Protein AF-A0A9W9HH87-F1 (afdb_monomer)

Mean predicted aligned error: 8.82 Å

Foldseek 3Di:
DDDDPDPPPPPQDPDDPPPVVCPPDPPPAPVVLVLVPLPDPQDPDHDPHDCLVQCLSCLQCLPPVSNVVRDHPDHDFQNQLSNLNSLQVDLVSLVVLVPDPPVVSHQLQSSCLNCLLVLHCVQQALPPDPSNHFLQNPPPGQHDLVSLQVNCVRCLVSLNSSLLSCLVVVVVVSNVVNLDAAEPQSCLSCVVGPDVVSNVSNVVRCVPRNYHYDDPQALNDFDHPVLQDADADLWAALDPVPDRQPDDPRAGAGSSRGGHCRNVVVNSVDDPVVSVVQNVVVGTDRNVVVVVVVVD

Radius of gyration: 22.86 Å; Cα contacts (8 Å, |Δi|>4): 385; chains: 1; bounding box: 63×42×59 Å

Solvent-accessible surface area (backbone atoms only — not comparable to full-atom values): 17447 Å² total; per-residue (Å²): 133,87,83,79,86,64,98,80,74,76,79,88,68,86,70,81,90,72,54,85,84,56,81,84,56,80,77,80,72,58,59,68,64,53,53,53,54,71,80,42,84,74,61,94,74,73,74,100,64,88,54,61,66,58,34,35,48,17,28,41,70,41,33,58,69,57,25,71,71,57,60,60,99,64,80,58,90,48,34,65,26,15,38,42,53,9,21,40,74,28,70,68,38,24,53,54,59,73,69,48,89,66,66,84,78,50,65,54,17,35,38,45,19,34,34,40,30,73,59,48,55,89,82,64,50,80,80,53,54,74,86,41,56,50,44,60,45,40,68,87,45,62,44,55,69,70,45,49,54,52,44,38,74,50,37,60,84,48,42,68,36,46,41,42,43,19,53,77,69,66,38,59,77,61,38,65,73,59,71,72,77,38,29,55,68,51,54,48,53,20,67,73,33,92,56,61,62,58,37,52,56,35,59,69,42,31,89,80,72,40,69,49,78,79,64,89,91,30,57,76,39,56,62,53,80,88,55,65,61,80,65,79,47,50,50,32,62,38,58,72,90,77,60,58,37,62,44,78,91,63,37,53,41,56,40,52,37,37,40,29,59,38,33,59,52,43,54,72,68,51,57,69,74,58,52,50,50,20,38,71,70,62,75,33,38,53,48,60,63,56,57,56,65,70,76,110

pLDDT: mean 83.61, std 18.05, range [28.72, 98.69]

Structure (mmCIF, N/CA/C/O backbone):
data_AF-A0A9W9HH87-F1
#
_entry.id   AF-A0A9W9HH87-F1
#
loop_
_atom_site.group_PDB
_atom_site.id
_atom_site.type_symbol
_atom_site.label_atom_id
_atom_site.label_alt_id
_atom_site.label_comp_id
_atom_site.label_asym_id
_atom_site.label_entity_id
_atom_site.label_seq_id
_atom_site.pdbx_PDB_ins_code
_atom_site.Cartn_x
_atom_site.Cartn_y
_atom_site.Cartn_z
_atom_site.occupancy
_atom_site.B_iso_or_equiv
_atom_site.auth_seq_id
_atom_site.auth_comp_id
_atom_site.auth_asym_id
_atom_site.auth_atom_id
_atom_site.pdbx_PDB_model_num
ATOM 1 N N . MET A 1 1 ? 39.337 -24.206 -26.536 1.00 32.25 1 MET A N 1
ATOM 2 C CA . MET A 1 1 ? 39.241 -24.130 -25.063 1.00 32.25 1 MET A CA 1
ATOM 3 C C . MET A 1 1 ? 38.214 -23.060 -24.746 1.00 32.25 1 MET A C 1
ATOM 5 O O . MET A 1 1 ? 38.405 -21.927 -25.158 1.00 32.25 1 MET A O 1
ATOM 9 N N . LYS A 1 2 ? 37.077 -23.458 -24.166 1.00 31.88 2 LYS A N 1
ATOM 10 C CA . LYS A 1 2 ? 35.990 -22.559 -23.762 1.00 31.88 2 LYS A CA 1
ATOM 11 C C . LYS A 1 2 ? 36.461 -21.755 -22.550 1.00 31.88 2 LYS A C 1
ATOM 13 O O . LYS A 1 2 ? 36.778 -22.372 -21.538 1.00 31.88 2 LYS A O 1
ATOM 18 N N . TYR A 1 3 ? 36.490 -20.430 -22.646 1.00 28.72 3 TYR A N 1
ATOM 19 C CA . TYR A 1 3 ? 36.560 -19.584 -21.459 1.00 28.72 3 TYR A CA 1
ATOM 20 C C . TYR A 1 3 ? 35.131 -19.285 -21.017 1.00 28.72 3 TYR A C 1
ATOM 22 O O . TYR A 1 3 ? 34.376 -18.587 -21.685 1.00 28.72 3 TYR A O 1
ATOM 30 N N . SER A 1 4 ? 34.760 -19.954 -19.931 1.00 28.91 4 SER A N 1
ATOM 31 C CA . SER A 1 4 ? 33.562 -19.724 -19.139 1.00 28.91 4 SER A CA 1
ATOM 32 C C . SER A 1 4 ? 33.787 -18.443 -18.342 1.00 28.91 4 SER A C 1
ATOM 34 O O . SER A 1 4 ? 34.612 -18.458 -17.431 1.00 28.91 4 SER A O 1
ATOM 36 N N . CYS A 1 5 ? 33.093 -17.353 -18.674 1.00 32.03 5 CYS A N 1
ATOM 37 C CA . CYS A 1 5 ? 33.048 -16.193 -17.789 1.00 32.03 5 CYS A CA 1
ATOM 38 C C . CYS A 1 5 ? 32.091 -16.535 -16.644 1.00 32.03 5 CYS A C 1
ATOM 40 O O . CYS A 1 5 ? 30.911 -16.803 -16.863 1.00 32.03 5 CYS A O 1
ATOM 42 N N . CYS A 1 6 ? 32.642 -16.683 -15.444 1.00 30.36 6 CYS A N 1
ATOM 43 C CA . CYS A 1 6 ? 31.905 -17.036 -14.244 1.00 30.36 6 CYS A CA 1
ATOM 44 C C . CYS A 1 6 ? 31.535 -15.741 -13.515 1.00 30.36 6 CYS A C 1
ATOM 46 O O . CYS A 1 6 ? 32.396 -14.901 -13.274 1.00 30.36 6 CYS A O 1
ATOM 48 N N . ILE A 1 7 ? 30.267 -15.639 -13.124 1.00 43.41 7 ILE A N 1
ATOM 49 C CA . ILE A 1 7 ? 29.540 -14.511 -12.504 1.00 43.41 7 ILE A CA 1
ATOM 50 C C . ILE A 1 7 ? 30.086 -14.081 -11.117 1.00 43.41 7 ILE A C 1
ATOM 52 O O . ILE A 1 7 ? 29.377 -13.495 -10.302 1.00 43.41 7 ILE A O 1
ATOM 56 N N . THR A 1 8 ? 31.332 -14.419 -10.794 1.00 37.88 8 THR A N 1
ATOM 57 C CA . THR A 1 8 ? 31.950 -14.218 -9.477 1.00 37.88 8 THR A CA 1
ATOM 58 C C . THR A 1 8 ? 33.156 -13.280 -9.481 1.00 37.88 8 THR A C 1
ATOM 60 O O . THR A 1 8 ? 33.651 -12.975 -8.398 1.00 37.88 8 THR A O 1
ATOM 63 N N . GLU A 1 9 ? 33.632 -12.807 -10.638 1.00 42.03 9 GLU A N 1
ATOM 64 C CA . GLU A 1 9 ? 34.835 -11.953 -10.706 1.00 42.03 9 GLU A CA 1
ATOM 65 C C . GLU A 1 9 ? 34.540 -10.453 -10.898 1.00 42.03 9 GLU A C 1
ATOM 67 O O . GLU A 1 9 ? 35.369 -9.606 -10.565 1.00 42.03 9 GLU A O 1
ATOM 72 N N . ASP A 1 10 ? 33.315 -10.096 -11.278 1.00 42.84 10 ASP A N 1
ATOM 73 C CA . ASP A 1 10 ? 32.916 -8.708 -11.500 1.00 42.84 10 ASP A CA 1
ATOM 74 C C . ASP A 1 10 ? 32.404 -8.129 -10.175 1.00 42.84 10 ASP A C 1
ATOM 76 O O . ASP A 1 10 ? 31.204 -8.078 -9.894 1.00 42.84 10 ASP A O 1
ATOM 80 N N . ARG A 1 11 ? 33.328 -7.747 -9.289 1.00 39.19 11 ARG A N 1
ATOM 81 C CA . ARG A 1 11 ? 33.058 -7.150 -7.967 1.00 39.19 11 ARG A CA 1
ATOM 82 C C . ARG A 1 11 ? 32.335 -5.792 -8.035 1.00 39.19 11 ARG A C 1
ATOM 84 O O . ARG A 1 11 ? 32.868 -4.798 -7.555 1.00 39.19 11 ARG A O 1
ATOM 91 N N . ARG A 1 12 ? 31.104 -5.734 -8.558 1.00 42.81 12 ARG A N 1
ATOM 92 C CA . ARG A 1 12 ? 30.205 -4.559 -8.507 1.00 42.81 12 ARG A CA 1
ATOM 93 C C . ARG A 1 12 ? 30.877 -3.229 -8.885 1.00 42.81 12 ARG A C 1
ATOM 95 O O . ARG A 1 12 ? 30.549 -2.190 -8.320 1.00 42.81 12 ARG A O 1
ATOM 102 N N . LEU A 1 13 ? 31.813 -3.261 -9.822 1.00 42.22 13 LEU A N 1
ATOM 103 C CA . LEU A 1 13 ? 32.497 -2.085 -10.332 1.00 42.22 13 LEU A CA 1
ATOM 104 C C . LEU A 1 13 ? 32.592 -2.255 -11.841 1.00 42.22 13 LEU A C 1
ATOM 106 O O . LEU A 1 13 ? 33.539 -2.846 -12.343 1.00 42.22 13 LEU A O 1
ATOM 110 N N . ASN A 1 14 ? 31.589 -1.744 -12.547 1.00 38.03 14 ASN A N 1
ATOM 111 C CA . ASN A 1 14 ? 31.911 -0.988 -13.741 1.00 38.03 14 ASN A CA 1
ATOM 112 C C . ASN A 1 14 ? 31.597 0.469 -13.403 1.00 38.03 14 ASN A C 1
ATOM 114 O O . ASN A 1 14 ? 30.437 0.850 -13.289 1.00 38.03 14 ASN A O 1
ATOM 118 N N . GLU A 1 15 ? 32.679 1.122 -12.995 1.00 39.19 15 GLU A N 1
ATOM 119 C CA . GLU A 1 15 ? 33.036 2.533 -13.087 1.00 39.19 15 GLU A CA 1
ATOM 120 C C . GLU A 1 15 ? 31.946 3.604 -12.943 1.00 39.19 15 GLU A C 1
ATOM 122 O O . GLU A 1 15 ? 30.905 3.626 -13.584 1.00 39.19 15 GLU A O 1
ATOM 127 N N . TYR A 1 16 ? 32.265 4.550 -12.066 1.00 38.12 16 TYR A N 1
ATOM 128 C CA . TYR A 1 16 ? 31.624 5.840 -11.919 1.00 38.12 16 TYR A CA 1
ATOM 129 C C . TYR A 1 16 ? 31.466 6.548 -13.275 1.00 38.12 16 TYR A C 1
ATOM 131 O O . TYR A 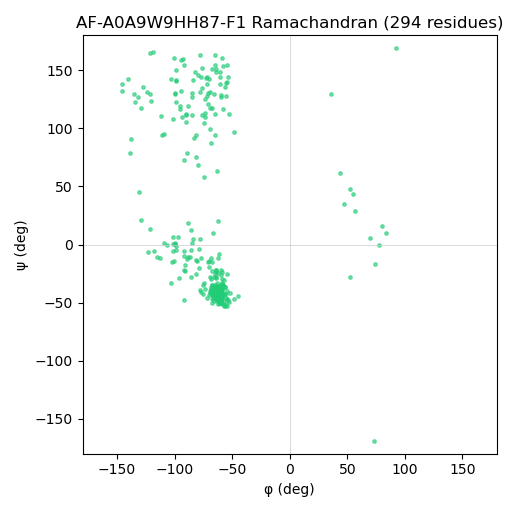1 16 ? 32.349 7.302 -13.678 1.00 38.12 16 TYR A O 1
ATOM 139 N N . ASP A 1 17 ? 30.298 6.440 -13.905 1.00 39.62 17 ASP A N 1
ATOM 140 C CA . ASP A 1 17 ? 29.829 7.442 -14.871 1.00 39.62 17 ASP A CA 1
ATOM 141 C C . ASP A 1 17 ? 29.361 8.699 -14.121 1.00 39.62 17 ASP A C 1
ATOM 143 O O . ASP A 1 17 ? 28.218 9.139 -14.166 1.00 39.62 17 ASP A O 1
ATOM 147 N N . THR A 1 18 ? 30.274 9.274 -13.345 1.00 41.12 18 THR A N 1
ATOM 148 C CA . THR A 1 18 ? 30.159 10.634 -12.815 1.00 41.12 18 THR A CA 1
ATOM 149 C C . THR A 1 18 ? 31.468 11.369 -13.088 1.00 41.12 18 THR A C 1
ATOM 151 O O . THR A 1 18 ? 32.027 12.028 -12.216 1.00 41.12 18 THR A O 1
ATOM 154 N N . HIS A 1 19 ? 31.994 11.246 -14.314 1.00 32.75 19 HIS A N 1
ATOM 155 C CA . HIS A 1 19 ? 32.939 12.244 -14.808 1.00 32.75 19 HIS A CA 1
ATOM 156 C C . HIS A 1 19 ? 32.129 13.514 -15.129 1.00 32.75 19 HIS A C 1
ATOM 158 O O . HIS A 1 19 ? 31.174 13.431 -15.905 1.00 32.75 19 HIS A O 1
ATOM 164 N N . PRO A 1 20 ? 32.477 14.686 -14.571 1.00 39.56 20 PRO A N 1
ATOM 165 C CA . PRO A 1 20 ? 31.751 15.936 -14.820 1.00 39.56 20 PRO A CA 1
ATOM 166 C C . PRO A 1 20 ? 31.777 16.387 -16.293 1.00 39.56 20 PRO A C 1
ATOM 168 O O . PRO A 1 20 ? 30.980 17.235 -16.676 1.00 39.56 20 PRO A O 1
ATOM 171 N N . ASP A 1 21 ? 32.622 15.775 -17.126 1.00 35.69 21 ASP A N 1
ATOM 172 C CA . ASP A 1 21 ? 32.711 16.046 -18.567 1.00 35.69 21 ASP A CA 1
ATOM 173 C C . ASP A 1 21 ? 31.708 15.235 -19.423 1.00 35.69 21 ASP A C 1
ATOM 175 O O . ASP A 1 21 ? 31.615 15.470 -20.624 1.00 35.69 21 ASP A O 1
ATOM 179 N N . TYR A 1 22 ? 30.932 14.308 -18.836 1.00 40.03 22 TYR A N 1
ATOM 180 C CA . TYR A 1 22 ? 29.871 13.549 -19.536 1.00 40.03 22 TYR A CA 1
ATOM 181 C C . TYR A 1 22 ? 28.460 14.131 -19.355 1.00 40.03 22 TYR A C 1
ATOM 183 O O . TYR A 1 22 ? 27.483 13.537 -19.807 1.00 40.03 22 TYR A O 1
ATOM 191 N N . LEU A 1 23 ? 28.329 15.302 -18.724 1.00 38.66 23 LEU A N 1
ATOM 192 C CA . LEU A 1 23 ? 27.036 15.972 -18.530 1.00 38.66 23 LEU A CA 1
ATOM 193 C C . LEU A 1 23 ? 26.423 16.542 -19.828 1.00 38.66 23 LEU A C 1
ATOM 195 O O . LEU A 1 23 ? 25.235 16.848 -19.831 1.00 38.66 23 LEU A O 1
ATOM 199 N N . ASP A 1 24 ? 27.192 16.644 -20.920 1.00 36.03 24 ASP A N 1
ATOM 200 C CA . ASP A 1 24 ? 26.766 17.306 -22.169 1.00 36.03 24 ASP A CA 1
ATOM 201 C C . ASP A 1 24 ? 26.517 16.357 -23.358 1.00 36.03 24 ASP A C 1
ATOM 203 O O . ASP A 1 24 ? 26.132 16.798 -24.443 1.00 36.03 24 ASP A O 1
ATOM 207 N N . THR A 1 25 ? 26.672 15.044 -23.180 1.00 32.47 25 THR A N 1
ATOM 208 C CA . THR A 1 25 ? 26.241 14.048 -24.174 1.00 32.47 25 THR A CA 1
ATOM 209 C C . THR A 1 25 ? 25.071 13.257 -23.605 1.00 32.47 25 THR A C 1
ATOM 211 O O . THR A 1 25 ? 25.290 12.471 -22.683 1.00 32.47 25 THR A O 1
ATOM 214 N N . PRO A 1 26 ? 23.838 13.411 -24.129 1.00 34.81 26 PRO A N 1
ATOM 215 C CA . PRO A 1 26 ? 22.754 12.515 -23.763 1.00 34.81 26 PRO A CA 1
ATOM 216 C C . PRO A 1 26 ? 23.208 11.104 -24.127 1.00 34.81 26 PRO A C 1
ATOM 218 O O . PRO A 1 26 ? 23.452 10.829 -25.304 1.00 34.81 26 PRO A O 1
ATOM 221 N N . PHE A 1 27 ? 23.352 10.213 -23.143 1.00 37.94 27 PHE A N 1
ATOM 222 C CA . PHE A 1 27 ? 23.365 8.788 -23.442 1.00 37.94 27 PHE A CA 1
ATOM 223 C C . PHE A 1 27 ? 22.097 8.530 -24.256 1.00 37.94 27 PHE A C 1
ATOM 225 O O . PHE A 1 27 ? 20.989 8.716 -23.751 1.00 37.94 27 PHE A O 1
ATOM 232 N N . GLN A 1 28 ? 22.248 8.198 -25.539 1.00 41.72 28 GLN A N 1
ATOM 233 C CA . GLN A 1 28 ? 21.132 7.727 -26.346 1.00 41.72 28 GLN A CA 1
ATOM 234 C C . GLN A 1 28 ? 20.708 6.400 -25.729 1.00 41.72 28 GLN A C 1
ATOM 236 O O . GLN A 1 28 ? 21.315 5.362 -25.975 1.00 41.72 28 GLN A O 1
ATOM 241 N N . ILE A 1 29 ? 19.717 6.460 -24.845 1.00 52.72 29 ILE A N 1
ATOM 242 C CA . ILE A 1 29 ? 19.041 5.276 -24.347 1.00 52.72 29 ILE A CA 1
ATOM 243 C C . ILE A 1 29 ? 18.338 4.694 -25.566 1.00 52.72 29 ILE A C 1
ATOM 245 O O . ILE A 1 29 ? 17.434 5.320 -26.119 1.00 52.72 29 ILE A O 1
ATOM 249 N N . ASP A 1 30 ? 18.790 3.524 -26.012 1.00 63.78 30 ASP A N 1
ATOM 250 C CA . ASP A 1 30 ? 18.003 2.711 -26.926 1.00 63.78 30 ASP A CA 1
ATOM 251 C C . ASP A 1 30 ? 16.792 2.206 -26.133 1.00 63.78 30 ASP A C 1
ATOM 253 O O . ASP A 1 30 ? 16.833 1.180 -25.446 1.00 63.78 30 ASP A O 1
ATOM 257 N N . GLU A 1 31 ? 15.732 3.020 -26.125 1.00 67.00 31 GLU A N 1
ATOM 258 C CA . GLU A 1 31 ? 14.499 2.701 -25.416 1.00 67.00 31 GLU A CA 1
ATOM 259 C C . GLU A 1 31 ? 13.929 1.368 -25.902 1.00 67.00 31 GLU A C 1
ATOM 261 O O . GLU A 1 31 ? 13.345 0.647 -25.103 1.00 67.00 31 GLU A O 1
ATOM 266 N N . GLU A 1 32 ? 14.144 0.989 -27.164 1.00 73.31 32 GLU A N 1
ATOM 267 C CA . GLU A 1 32 ? 13.658 -0.275 -27.714 1.00 73.31 32 GLU A CA 1
ATOM 268 C C . GLU A 1 32 ? 14.376 -1.474 -27.070 1.00 73.31 32 GLU A C 1
ATOM 270 O O . GLU A 1 32 ? 13.724 -2.437 -26.646 1.00 73.31 32 GLU A O 1
ATOM 275 N N . GLU A 1 33 ? 15.698 -1.382 -26.883 1.00 78.12 33 GLU A N 1
ATOM 276 C CA . GLU A 1 33 ? 16.474 -2.402 -26.170 1.00 78.12 33 GLU A CA 1
ATOM 277 C C . GLU A 1 33 ? 16.036 -2.516 -24.700 1.00 78.12 33 GLU A C 1
ATOM 279 O O . GLU A 1 33 ? 15.741 -3.620 -24.227 1.00 78.12 33 GLU A O 1
ATOM 284 N N . VAL A 1 34 ? 15.913 -1.393 -23.980 1.00 79.38 34 VAL A N 1
ATOM 285 C CA . VAL A 1 34 ? 15.474 -1.384 -22.570 1.00 79.38 34 VAL A CA 1
ATOM 286 C C . VAL A 1 34 ? 14.049 -1.916 -22.424 1.00 79.38 34 VAL A C 1
ATOM 288 O O . VAL A 1 34 ? 13.806 -2.747 -21.546 1.00 79.38 34 VAL A O 1
ATOM 291 N N . LEU A 1 35 ? 13.122 -1.488 -23.287 1.00 81.25 35 LEU A N 1
ATOM 292 C CA . LEU A 1 35 ? 11.725 -1.926 -23.281 1.00 81.25 35 LEU A CA 1
ATOM 293 C C . LEU A 1 35 ? 11.625 -3.440 -23.454 1.00 81.25 35 LEU A C 1
ATOM 295 O O . LEU A 1 35 ? 10.902 -4.092 -22.701 1.00 81.25 35 LEU A O 1
ATOM 299 N N . SER A 1 36 ? 12.394 -4.016 -24.384 1.00 85.50 36 SER A N 1
ATOM 300 C CA . SER A 1 36 ? 12.410 -5.465 -24.602 1.00 85.50 36 SER A CA 1
ATOM 301 C C . SER A 1 36 ? 12.802 -6.245 -23.338 1.00 85.50 36 SER A C 1
ATOM 303 O O . SER A 1 36 ? 12.250 -7.315 -23.064 1.00 85.50 36 SER A O 1
ATOM 305 N N . LEU A 1 37 ? 13.699 -5.693 -22.516 1.00 89.56 37 LEU A N 1
ATOM 306 C CA . LEU A 1 37 ? 14.152 -6.295 -21.262 1.00 89.56 37 LEU A CA 1
ATOM 307 C C . LEU A 1 37 ? 13.139 -6.156 -20.121 1.00 89.56 37 LEU A C 1
ATOM 309 O O . LEU A 1 37 ? 13.316 -6.812 -19.093 1.00 89.56 37 LEU A O 1
ATOM 313 N N . LEU A 1 38 ? 12.094 -5.336 -20.261 1.00 87.00 38 LEU A N 1
ATOM 314 C CA . LEU A 1 38 ? 11.064 -5.196 -19.228 1.00 87.00 38 LEU A CA 1
ATOM 315 C C . LEU A 1 38 ? 10.149 -6.423 -19.172 1.00 87.00 38 LEU A C 1
ATOM 317 O O . LEU A 1 38 ? 9.775 -6.852 -18.083 1.00 87.00 38 LEU A O 1
ATOM 321 N N . TYR A 1 39 ? 9.820 -7.004 -20.329 1.00 86.81 39 TYR A N 1
ATOM 322 C CA . TYR A 1 39 ? 8.836 -8.089 -20.444 1.00 86.81 39 TYR A CA 1
ATOM 323 C C . TYR A 1 39 ? 9.410 -9.437 -20.910 1.00 86.81 39 TYR A C 1
ATOM 325 O O . TYR A 1 39 ? 8.728 -10.454 -20.802 1.00 86.81 39 TYR A O 1
ATOM 333 N N . ASN A 1 40 ? 10.664 -9.499 -21.371 1.00 90.44 40 ASN A N 1
ATOM 334 C CA . ASN A 1 40 ? 11.351 -10.768 -21.654 1.00 90.44 40 ASN A CA 1
ATOM 335 C C . ASN A 1 40 ? 12.198 -11.238 -20.462 1.00 90.44 40 ASN A C 1
ATOM 337 O O . ASN A 1 40 ? 12.567 -10.419 -19.628 1.00 90.44 40 ASN A O 1
ATOM 341 N N . PRO A 1 41 ? 12.563 -12.527 -20.332 1.00 92.25 41 PRO A N 1
ATOM 342 C CA . PRO A 1 41 ? 13.579 -12.954 -19.368 1.00 92.25 41 PRO A CA 1
ATOM 343 C C . PRO A 1 41 ? 14.891 -12.183 -19.557 1.00 92.25 41 PRO A C 1
ATOM 345 O O . PRO A 1 41 ? 15.320 -11.955 -20.687 1.00 92.25 41 PRO A O 1
ATOM 348 N N . LEU A 1 42 ? 15.551 -11.801 -18.459 1.00 91.81 42 LEU A N 1
ATOM 349 C CA . LEU A 1 42 ? 16.847 -11.129 -18.563 1.00 91.81 42 LEU A CA 1
ATOM 350 C C . LEU A 1 42 ? 17.888 -12.095 -19.162 1.00 91.81 42 LEU A C 1
ATOM 352 O O . LEU A 1 42 ? 18.052 -13.194 -18.616 1.00 91.81 42 LEU A O 1
ATOM 356 N N . PRO A 1 43 ? 18.647 -11.695 -20.203 1.00 91.12 43 PRO A N 1
ATOM 357 C CA . PRO A 1 43 ? 19.745 -12.502 -20.743 1.00 91.12 43 PRO A CA 1
ATOM 358 C C . PRO A 1 43 ? 20.785 -12.781 -19.656 1.00 91.12 43 PRO A C 1
ATOM 360 O O . PRO A 1 43 ? 20.807 -12.074 -18.654 1.00 91.12 43 PRO A O 1
ATOM 363 N N . HIS A 1 44 ? 21.639 -13.798 -19.811 1.00 88.31 44 HIS A N 1
ATOM 364 C CA . HIS A 1 44 ? 22.674 -14.114 -18.812 1.00 88.31 44 HIS A CA 1
ATOM 365 C C . HIS A 1 44 ? 23.667 -12.960 -18.624 1.00 88.31 44 HIS A C 1
ATOM 367 O O . HIS A 1 44 ? 23.910 -12.522 -17.499 1.00 88.31 44 HIS A O 1
ATOM 373 N N . ASP A 1 45 ? 24.141 -12.417 -19.739 1.00 87.12 45 ASP A N 1
ATOM 374 C CA . ASP A 1 45 ? 24.968 -11.221 -19.785 1.00 87.12 45 ASP A CA 1
ATOM 375 C C . ASP A 1 45 ? 24.050 -10.027 -20.039 1.00 87.12 45 ASP A C 1
ATOM 377 O O . ASP A 1 45 ? 23.317 -9.997 -21.029 1.00 87.12 45 ASP A O 1
ATOM 381 N N . LEU A 1 46 ? 24.016 -9.077 -19.101 1.00 83.19 46 LEU A N 1
ATOM 382 C CA . LEU A 1 46 ? 23.186 -7.884 -19.262 1.00 83.19 46 LEU A CA 1
ATOM 383 C C . LEU A 1 46 ? 23.854 -6.927 -20.248 1.00 83.19 46 LEU A C 1
ATOM 385 O O . LEU A 1 46 ? 25.042 -6.647 -20.070 1.00 83.19 46 LEU A O 1
ATOM 389 N N . PRO A 1 47 ? 23.102 -6.355 -21.199 1.00 81.44 47 PRO A N 1
ATOM 390 C CA . PRO A 1 47 ? 23.651 -5.335 -22.075 1.00 81.44 47 PRO A CA 1
ATOM 391 C C . PRO A 1 47 ? 24.030 -4.071 -21.291 1.00 81.44 47 PRO A C 1
ATOM 393 O O . PRO A 1 47 ? 23.613 -3.851 -20.139 1.00 81.44 47 PRO A O 1
ATOM 396 N N . THR A 1 48 ? 24.846 -3.235 -21.927 1.00 78.81 48 THR A N 1
ATOM 397 C CA . THR A 1 48 ? 25.282 -1.937 -21.401 1.00 78.81 48 THR A CA 1
ATOM 398 C C . THR A 1 48 ? 24.183 -0.898 -21.623 1.00 78.81 48 THR A C 1
ATOM 400 O O . THR A 1 48 ? 24.318 0.009 -22.432 1.00 78.81 48 THR A O 1
ATOM 403 N N . VAL A 1 49 ? 23.071 -1.064 -20.907 1.00 77.06 49 VAL A N 1
ATOM 404 C CA . VAL A 1 49 ? 21.920 -0.148 -20.916 1.00 77.06 49 VAL A CA 1
ATOM 405 C C . VAL A 1 49 ? 21.677 0.443 -19.530 1.00 77.06 49 VAL A C 1
ATOM 407 O O . VAL A 1 49 ? 22.183 -0.073 -18.527 1.00 77.06 49 VAL A O 1
ATOM 410 N N . HIS A 1 50 ? 20.867 1.499 -19.451 1.00 78.06 50 HIS A N 1
ATOM 411 C CA . HIS A 1 50 ? 20.416 2.065 -18.181 1.00 78.06 50 HIS A CA 1
ATOM 412 C C . HIS A 1 50 ? 19.451 1.098 -17.471 1.00 78.06 50 HIS A C 1
ATOM 414 O O . HIS A 1 50 ? 18.385 0.767 -17.986 1.00 78.06 50 HIS A O 1
ATOM 420 N N . LYS A 1 51 ? 19.833 0.607 -16.283 1.00 84.88 51 LYS A N 1
ATOM 421 C CA . LYS A 1 51 ? 19.130 -0.501 -15.591 1.00 84.88 51 LYS A CA 1
ATOM 422 C C . LYS A 1 51 ? 18.162 -0.041 -14.506 1.00 84.88 51 LYS A C 1
ATOM 424 O O . LYS A 1 51 ? 17.533 -0.892 -13.885 1.00 84.88 51 LYS A O 1
ATOM 429 N N . ASP A 1 52 ? 18.045 1.258 -14.249 1.00 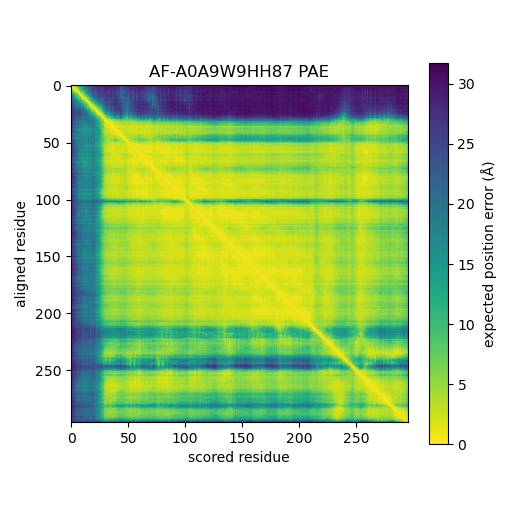87.62 52 ASP A N 1
ATOM 430 C CA . ASP A 1 52 ? 17.255 1.760 -13.118 1.00 87.62 52 ASP A CA 1
ATOM 431 C C . ASP A 1 52 ? 15.788 1.373 -13.281 1.00 87.62 52 ASP A C 1
ATOM 433 O O . ASP A 1 52 ? 15.203 0.820 -12.356 1.00 87.62 52 ASP A O 1
ATOM 437 N N . LEU A 1 53 ? 15.239 1.508 -14.491 1.00 86.19 53 LEU A N 1
ATOM 438 C CA . LEU A 1 53 ? 13.873 1.083 -14.796 1.00 86.19 53 LEU A CA 1
ATOM 439 C C . LEU A 1 53 ? 13.657 -0.421 -14.556 1.00 86.19 53 LEU A C 1
ATOM 441 O O . LEU A 1 53 ? 12.628 -0.823 -14.019 1.00 86.19 53 LEU A O 1
ATOM 445 N N . LEU A 1 54 ? 14.653 -1.256 -14.879 1.00 90.06 54 LEU A N 1
ATOM 446 C CA . LEU A 1 54 ? 14.609 -2.696 -14.604 1.00 90.06 54 LEU A CA 1
ATOM 447 C C . LEU A 1 54 ? 14.630 -2.988 -13.094 1.00 90.06 54 LEU A C 1
ATOM 449 O O . LEU A 1 54 ? 13.948 -3.907 -12.645 1.00 90.06 54 LEU A O 1
ATOM 453 N N . ILE A 1 55 ? 15.396 -2.219 -12.310 1.00 92.19 55 ILE A N 1
ATOM 454 C CA . ILE A 1 55 ? 15.437 -2.325 -10.841 1.00 92.19 55 ILE A CA 1
ATOM 455 C C . ILE A 1 55 ? 14.081 -1.926 -10.249 1.00 92.19 55 ILE A C 1
ATOM 457 O O . ILE A 1 55 ? 13.537 -2.667 -9.428 1.00 92.19 55 ILE A O 1
ATOM 461 N N . LEU A 1 56 ? 13.530 -0.789 -10.686 1.00 91.75 56 LEU A N 1
ATOM 462 C CA . LEU A 1 56 ? 12.239 -0.275 -10.231 1.00 91.75 56 LEU A CA 1
ATOM 463 C C . LEU A 1 56 ? 11.111 -1.255 -10.542 1.00 91.75 56 LEU A C 1
ATOM 465 O O . LEU A 1 56 ? 10.358 -1.607 -9.640 1.00 91.75 56 LEU A O 1
ATOM 469 N N . LEU A 1 57 ? 11.038 -1.769 -11.773 1.00 92.19 57 LEU A N 1
ATOM 470 C CA . LEU A 1 57 ? 10.022 -2.747 -12.158 1.00 92.19 57 LEU A CA 1
ATOM 471 C C . LEU A 1 57 ? 10.155 -4.066 -11.409 1.00 92.19 57 LEU A C 1
ATOM 473 O O . LEU A 1 57 ? 9.143 -4.625 -10.994 1.00 92.19 57 LEU A O 1
ATOM 477 N N . ALA A 1 58 ? 11.379 -4.557 -11.204 1.00 95.38 58 ALA A N 1
ATOM 478 C CA . ALA A 1 58 ? 11.590 -5.778 -10.438 1.00 95.38 58 ALA A CA 1
ATOM 479 C C . ALA A 1 58 ? 11.145 -5.617 -8.974 1.00 95.38 58 ALA A C 1
ATOM 481 O O . ALA A 1 58 ? 10.560 -6.536 -8.411 1.00 95.38 58 ALA A O 1
ATOM 482 N N . ALA A 1 59 ? 11.370 -4.447 -8.366 1.00 95.56 59 ALA A N 1
ATOM 483 C CA . ALA A 1 59 ? 10.852 -4.141 -7.034 1.00 95.56 59 ALA A CA 1
ATOM 484 C C . ALA A 1 59 ? 9.324 -3.962 -7.032 1.00 95.56 59 ALA A C 1
ATOM 486 O O . ALA A 1 59 ? 8.652 -4.491 -6.148 1.00 95.56 59 ALA A O 1
ATOM 487 N N . PHE A 1 60 ? 8.779 -3.241 -8.019 1.00 94.19 60 PHE A N 1
ATOM 488 C CA . PHE A 1 60 ? 7.353 -2.944 -8.140 1.00 94.19 60 PHE A CA 1
ATOM 489 C C . PHE A 1 60 ? 6.535 -4.224 -8.307 1.00 94.19 60 PHE A C 1
ATOM 491 O O . PHE A 1 60 ? 5.598 -4.438 -7.543 1.00 94.19 60 PHE A O 1
ATOM 498 N N . TYR A 1 61 ? 6.912 -5.079 -9.261 1.00 94.12 61 TYR A N 1
ATOM 499 C CA . TYR A 1 61 ? 6.279 -6.370 -9.550 1.00 94.12 61 TYR A CA 1
ATOM 500 C C . TYR A 1 61 ? 6.848 -7.529 -8.737 1.00 94.12 61 TYR A C 1
ATOM 502 O O . TYR A 1 61 ? 6.651 -8.684 -9.110 1.00 94.12 61 TYR A O 1
ATOM 510 N N . ASP A 1 62 ? 7.540 -7.244 -7.629 1.00 94.88 62 ASP A N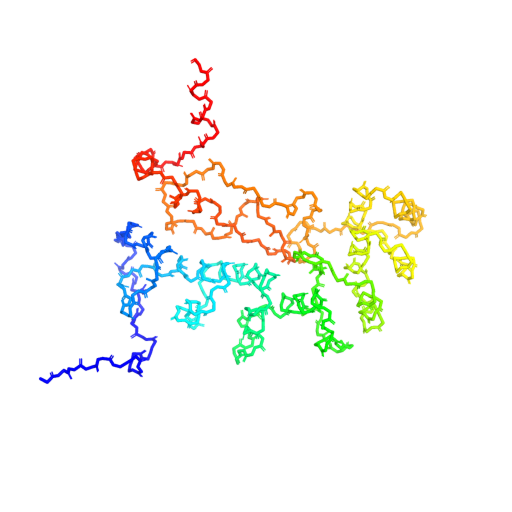 1
ATOM 511 C CA . ASP A 1 62 ? 7.887 -8.267 -6.644 1.00 94.88 62 ASP A CA 1
ATOM 512 C C . ASP A 1 62 ? 8.691 -9.463 -7.215 1.00 94.88 62 ASP A C 1
ATOM 514 O O . ASP A 1 62 ? 8.670 -10.575 -6.676 1.00 94.88 62 ASP A O 1
ATOM 518 N N . ASP A 1 63 ? 9.466 -9.220 -8.280 1.00 96.31 63 ASP A N 1
ATOM 519 C CA . ASP A 1 63 ? 10.318 -10.209 -8.938 1.00 96.31 63 ASP A CA 1
ATOM 520 C C . ASP A 1 63 ? 11.639 -10.352 -8.173 1.00 96.31 63 ASP A C 1
ATOM 522 O O . ASP A 1 63 ? 12.606 -9.606 -8.372 1.00 96.31 63 ASP A O 1
ATOM 526 N N . ILE A 1 64 ? 11.659 -11.334 -7.267 1.00 96.69 64 ILE A N 1
ATOM 527 C CA . ILE A 1 64 ? 12.801 -11.636 -6.397 1.00 96.69 64 ILE A CA 1
ATOM 5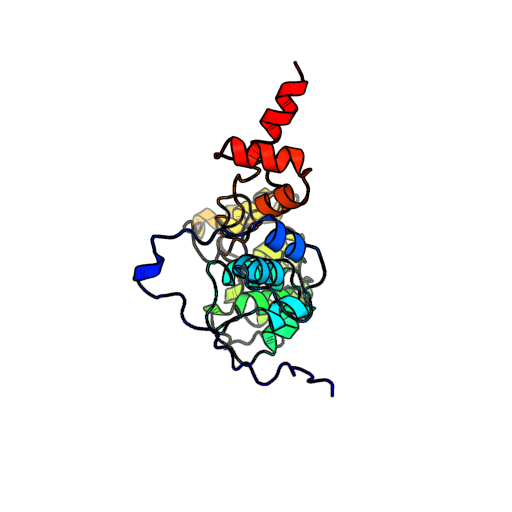28 C C . ILE A 1 64 ? 14.081 -11.850 -7.212 1.00 96.69 64 ILE A C 1
ATOM 530 O O . ILE A 1 64 ? 15.121 -11.298 -6.850 1.00 96.69 64 ILE A O 1
ATOM 534 N N . ASP A 1 65 ? 14.025 -12.633 -8.289 1.00 95.50 65 ASP A N 1
ATOM 535 C CA . ASP A 1 65 ? 15.217 -13.042 -9.034 1.00 95.50 65 ASP A CA 1
ATOM 536 C C . ASP A 1 65 ? 15.805 -11.865 -9.815 1.00 95.50 65 ASP A C 1
ATOM 538 O O . ASP A 1 65 ? 17.013 -11.608 -9.744 1.00 95.50 65 ASP A O 1
ATOM 542 N N . ARG A 1 66 ? 14.959 -11.093 -10.510 1.00 95.44 66 ARG A N 1
ATOM 543 C CA . ARG A 1 66 ? 15.395 -9.879 -11.214 1.00 95.44 66 ARG A CA 1
ATOM 544 C C . ARG A 1 66 ? 15.920 -8.845 -10.233 1.00 95.44 66 ARG A C 1
ATOM 546 O O . ARG A 1 66 ? 17.006 -8.308 -10.448 1.00 95.44 66 ARG A O 1
ATOM 553 N N . TYR A 1 67 ? 15.202 -8.590 -9.141 1.00 95.81 67 TYR A N 1
ATOM 554 C CA . TYR A 1 67 ? 15.594 -7.566 -8.180 1.00 95.81 67 TYR A CA 1
ATOM 555 C C . TYR A 1 67 ? 16.899 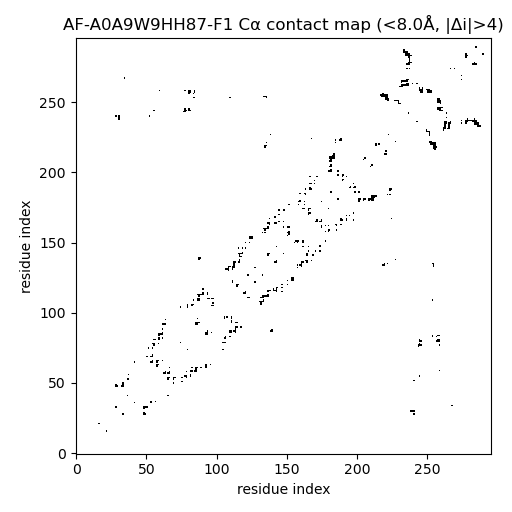-7.939 -7.470 1.00 95.81 67 TYR A C 1
ATOM 557 O O . TYR A 1 67 ? 17.814 -7.121 -7.378 1.00 95.81 67 TYR A O 1
ATOM 565 N N . ALA A 1 68 ? 17.045 -9.193 -7.031 1.00 94.25 68 ALA A N 1
ATOM 566 C CA . ALA A 1 68 ? 18.272 -9.679 -6.407 1.00 94.25 68 ALA A CA 1
ATOM 567 C C . ALA A 1 68 ? 19.486 -9.567 -7.339 1.00 94.25 68 ALA A C 1
ATOM 569 O O . ALA A 1 68 ? 20.580 -9.237 -6.872 1.00 94.25 68 ALA A O 1
ATOM 570 N N . ARG A 1 69 ? 19.282 -9.822 -8.638 1.00 93.44 69 ARG A N 1
ATOM 571 C CA . ARG A 1 69 ? 20.316 -9.758 -9.672 1.00 93.44 69 ARG A CA 1
ATOM 572 C C . ARG A 1 69 ? 20.688 -8.327 -10.073 1.00 93.44 69 ARG A C 1
ATOM 574 O O . ARG A 1 69 ? 21.850 -8.081 -10.383 1.00 93.44 69 ARG A O 1
ATOM 581 N N . LEU A 1 70 ? 19.726 -7.404 -10.087 1.00 93.62 70 LEU A N 1
ATOM 582 C CA . LEU A 1 70 ? 19.909 -6.039 -10.595 1.00 93.62 70 LEU A CA 1
ATOM 583 C C . LEU A 1 70 ? 20.232 -4.999 -9.514 1.00 93.62 70 LEU A C 1
ATOM 585 O O . LEU A 1 70 ? 20.885 -4.001 -9.828 1.00 93.62 70 LEU A O 1
ATOM 589 N N . ARG A 1 71 ? 19.777 -5.192 -8.265 1.00 91.94 71 ARG A N 1
ATOM 590 C CA . ARG A 1 71 ? 19.923 -4.189 -7.195 1.00 91.94 71 ARG A CA 1
ATOM 591 C C . ARG A 1 71 ? 21.384 -3.774 -6.990 1.00 91.94 71 ARG A C 1
ATOM 593 O O . ARG A 1 71 ? 22.296 -4.605 -6.953 1.00 91.94 71 ARG A O 1
ATOM 600 N N . ARG A 1 72 ? 21.602 -2.476 -6.784 1.00 90.00 72 ARG A N 1
ATOM 601 C CA . ARG A 1 72 ? 22.925 -1.872 -6.559 1.00 90.00 72 ARG A CA 1
ATOM 602 C C . ARG A 1 72 ? 23.164 -1.596 -5.073 1.00 90.00 72 ARG A C 1
ATOM 604 O O . ARG A 1 72 ? 22.192 -1.503 -4.330 1.00 90.00 72 ARG A O 1
ATOM 611 N N . PRO A 1 73 ? 24.421 -1.429 -4.610 1.00 89.06 73 PRO A N 1
ATOM 612 C CA . PRO A 1 73 ? 24.713 -1.054 -3.221 1.00 89.06 73 PRO A CA 1
ATOM 613 C C . PRO A 1 73 ? 24.028 0.239 -2.763 1.00 89.06 73 PRO A C 1
ATOM 615 O O . PRO A 1 73 ? 23.558 0.296 -1.634 1.00 89.06 73 PRO A O 1
ATOM 618 N N . CYS A 1 74 ? 23.912 1.229 -3.647 1.00 87.44 74 CYS A N 1
ATOM 619 C CA . CYS A 1 74 ? 23.117 2.434 -3.419 1.00 87.44 74 CYS A CA 1
ATOM 620 C C . CYS A 1 74 ? 21.762 2.285 -4.111 1.00 87.44 74 CYS A C 1
ATOM 622 O O . CYS A 1 74 ? 21.701 1.739 -5.214 1.00 87.44 74 CYS A O 1
ATOM 624 N N . GLN A 1 75 ? 20.696 2.749 -3.462 1.00 87.94 75 GLN A N 1
ATOM 625 C CA . GLN A 1 75 ? 19.360 2.719 -4.052 1.00 87.94 75 GLN A CA 1
ATOM 626 C C . GLN A 1 75 ? 19.253 3.722 -5.200 1.00 87.94 75 GLN A C 1
ATOM 628 O O . GLN A 1 75 ? 19.816 4.817 -5.121 1.00 87.94 75 GLN A O 1
ATOM 633 N N . VAL A 1 76 ? 18.524 3.351 -6.251 1.00 89.00 76 VAL A N 1
ATOM 634 C CA . VAL A 1 76 ? 18.157 4.289 -7.320 1.00 89.00 76 VAL A CA 1
ATOM 635 C C . VAL A 1 76 ? 16.995 5.180 -6.868 1.00 89.00 76 VAL A C 1
ATOM 637 O O . VAL A 1 76 ? 16.294 4.881 -5.893 1.00 89.00 76 VAL A O 1
ATOM 640 N N . ARG A 1 77 ? 16.779 6.302 -7.566 1.00 86.44 77 ARG A N 1
ATOM 641 C CA . ARG A 1 77 ? 15.633 7.181 -7.296 1.00 86.44 77 ARG A CA 1
ATOM 642 C C . ARG A 1 77 ? 14.338 6.372 -7.410 1.00 86.44 77 ARG A C 1
ATOM 644 O O . ARG A 1 77 ? 14.176 5.591 -8.336 1.00 86.44 77 ARG A O 1
ATOM 651 N N . SER A 1 78 ? 13.430 6.565 -6.459 1.00 87.88 78 SER A N 1
ATOM 652 C CA . SER A 1 78 ? 12.120 5.898 -6.395 1.00 87.88 78 SER A CA 1
ATOM 653 C C . SER A 1 78 ? 12.127 4.389 -6.072 1.00 87.88 78 SER A C 1
ATOM 655 O O . SER A 1 78 ? 11.073 3.749 -6.063 1.00 87.88 78 SER A O 1
ATOM 657 N N . GLU A 1 79 ? 13.288 3.799 -5.751 1.00 91.81 79 GLU A N 1
ATOM 658 C CA . GLU A 1 79 ? 13.392 2.369 -5.415 1.00 91.81 79 GLU A CA 1
ATOM 659 C C . GLU A 1 79 ? 12.597 2.013 -4.153 1.00 91.81 79 GLU A C 1
ATOM 661 O O . GLU A 1 79 ? 11.941 0.972 -4.109 1.00 91.81 79 GLU A O 1
ATOM 666 N N . ILE A 1 80 ? 12.606 2.882 -3.134 1.00 91.81 80 ILE A N 1
ATOM 667 C CA . ILE A 1 80 ? 11.908 2.623 -1.868 1.00 91.81 80 ILE A CA 1
ATOM 668 C C . ILE A 1 80 ? 10.386 2.571 -2.051 1.00 91.81 80 ILE A C 1
ATOM 670 O O . ILE A 1 80 ? 9.739 1.700 -1.476 1.00 91.81 80 ILE A O 1
ATOM 674 N N . GLN A 1 81 ? 9.824 3.425 -2.905 1.00 91.06 81 GLN A N 1
ATOM 675 C CA . GLN A 1 81 ? 8.410 3.429 -3.276 1.00 91.06 81 GLN A CA 1
ATOM 676 C C . GLN A 1 81 ? 8.021 2.078 -3.890 1.00 91.06 81 GLN A C 1
ATOM 678 O O . GLN A 1 81 ? 7.083 1.423 -3.427 1.00 91.06 81 GLN A O 1
ATOM 683 N N . CYS A 1 82 ? 8.788 1.625 -4.888 1.00 93.81 82 CYS A N 1
ATOM 684 C CA . CYS A 1 82 ? 8.557 0.348 -5.563 1.00 93.81 82 CYS A CA 1
ATOM 685 C C . CYS A 1 82 ? 8.708 -0.837 -4.602 1.00 93.81 82 CYS A C 1
ATOM 687 O O . CYS A 1 82 ? 7.889 -1.753 -4.625 1.00 93.81 82 CYS A O 1
ATOM 689 N N . LEU A 1 83 ? 9.705 -0.795 -3.710 1.00 95.56 83 LEU A N 1
ATOM 690 C CA . LEU A 1 83 ? 9.899 -1.800 -2.666 1.00 95.56 83 LEU A CA 1
ATOM 691 C C . LEU A 1 83 ? 8.715 -1.875 -1.707 1.00 95.56 83 LEU A C 1
ATOM 693 O O . LEU A 1 83 ? 8.251 -2.976 -1.418 1.00 95.56 83 LEU A O 1
ATOM 697 N N . VAL A 1 84 ? 8.225 -0.734 -1.208 1.00 94.88 84 VAL A N 1
ATOM 698 C CA . VAL A 1 84 ? 7.043 -0.696 -0.338 1.00 94.88 84 VAL A CA 1
ATOM 699 C C . VAL A 1 84 ? 5.870 -1.357 -1.059 1.00 94.88 84 VAL A C 1
ATOM 701 O O . VAL A 1 84 ? 5.309 -2.319 -0.531 1.00 94.88 84 VAL A O 1
ATOM 704 N N . ARG A 1 85 ? 5.554 -0.923 -2.285 1.00 94.12 85 ARG A N 1
ATOM 705 C CA . ARG A 1 85 ? 4.465 -1.495 -3.088 1.00 94.12 85 ARG A CA 1
ATOM 706 C C . ARG A 1 85 ? 4.627 -3.005 -3.276 1.00 94.12 85 ARG A C 1
ATOM 708 O O . ARG A 1 85 ? 3.693 -3.752 -2.982 1.00 94.12 85 ARG A O 1
ATOM 715 N N . GLY A 1 86 ? 5.794 -3.478 -3.712 1.00 96.31 86 GLY A N 1
ATOM 716 C CA . GLY A 1 86 ? 6.045 -4.908 -3.918 1.00 96.31 86 GLY A CA 1
ATOM 717 C C . GLY A 1 86 ? 5.899 -5.722 -2.628 1.00 96.31 86 GLY A C 1
ATOM 718 O O . GLY A 1 86 ? 5.254 -6.771 -2.613 1.00 96.31 86 GLY A O 1
ATOM 719 N N . ILE A 1 87 ? 6.435 -5.224 -1.508 1.00 97.50 87 ILE A N 1
ATOM 720 C CA . ILE A 1 87 ? 6.356 -5.889 -0.195 1.00 97.50 87 ILE A CA 1
ATOM 721 C C . ILE A 1 87 ? 4.903 -6.016 0.279 1.00 97.50 87 ILE A C 1
ATOM 723 O O . ILE A 1 87 ? 4.517 -7.070 0.788 1.00 97.50 87 ILE A O 1
ATOM 727 N N . TYR A 1 88 ? 4.088 -4.973 0.112 1.00 96.44 88 TYR A N 1
ATOM 728 C CA . TYR A 1 88 ? 2.670 -5.011 0.480 1.00 96.44 88 TYR A CA 1
ATOM 729 C C . TYR A 1 88 ? 1.881 -6.047 -0.331 1.00 96.44 88 TYR A C 1
ATOM 731 O O . TYR A 1 88 ? 0.983 -6.702 0.209 1.00 96.44 88 TYR A O 1
ATOM 739 N N . ASN A 1 89 ? 2.219 -6.226 -1.608 1.00 95.50 89 ASN A N 1
ATOM 740 C CA . ASN A 1 89 ? 1.450 -7.064 -2.524 1.00 95.50 89 ASN A CA 1
ATOM 741 C C . ASN A 1 89 ? 1.906 -8.532 -2.568 1.00 95.50 89 ASN A C 1
ATOM 743 O O . ASN A 1 89 ? 1.083 -9.399 -2.858 1.00 95.50 89 ASN A O 1
ATOM 747 N N . ASN A 1 90 ? 3.151 -8.851 -2.194 1.00 97.19 90 ASN A N 1
ATOM 748 C CA . ASN A 1 90 ? 3.672 -10.218 -2.271 1.00 97.19 90 ASN A CA 1
ATOM 749 C C . ASN A 1 90 ? 4.323 -10.707 -0.965 1.00 97.19 90 ASN A C 1
ATOM 751 O O . ASN A 1 90 ? 5.363 -10.225 -0.514 1.00 97.19 90 ASN A O 1
ATOM 755 N N . THR A 1 91 ? 3.737 -11.759 -0.382 1.00 97.44 91 THR A N 1
ATOM 756 C CA . THR A 1 91 ? 4.232 -12.397 0.850 1.00 97.44 91 THR A CA 1
ATOM 757 C C . THR A 1 91 ? 5.628 -13.010 0.703 1.00 97.44 91 THR A C 1
ATOM 759 O O . THR A 1 91 ? 6.430 -12.913 1.633 1.00 97.44 91 THR A O 1
ATOM 762 N N . MET A 1 92 ? 5.936 -13.648 -0.429 1.00 98.19 92 MET A N 1
ATOM 763 C CA . MET A 1 92 ? 7.247 -14.266 -0.655 1.00 98.19 92 MET A CA 1
ATOM 764 C C . MET A 1 92 ? 8.332 -13.202 -0.799 1.00 98.19 92 MET A C 1
ATOM 766 O O . MET A 1 92 ? 9.400 -13.343 -0.201 1.00 98.19 92 MET A O 1
ATOM 770 N N . PHE A 1 93 ? 8.036 -12.103 -1.494 1.00 98.00 93 PHE A N 1
ATOM 771 C CA . PHE A 1 93 ? 8.951 -10.971 -1.601 1.00 98.00 93 PHE A CA 1
ATOM 772 C C . PHE A 1 93 ? 9.178 -10.307 -0.238 1.00 98.00 93 PHE A C 1
ATOM 774 O O . PHE A 1 93 ? 10.324 -10.144 0.178 1.00 98.00 93 PHE A O 1
ATOM 781 N N . ALA A 1 94 ? 8.117 -10.053 0.538 1.00 97.69 94 ALA A N 1
ATOM 782 C CA . ALA A 1 94 ? 8.236 -9.552 1.910 1.00 97.69 94 ALA A CA 1
ATOM 783 C C . ALA A 1 94 ? 9.090 -10.470 2.801 1.00 97.69 94 ALA A C 1
ATOM 785 O O . ALA A 1 94 ? 9.943 -9.998 3.560 1.00 97.69 94 ALA A O 1
ATOM 786 N N . LYS A 1 95 ? 8.902 -11.794 2.699 1.00 97.69 95 LYS A N 1
ATOM 787 C CA . LYS A 1 95 ? 9.717 -12.775 3.421 1.00 97.69 95 LYS A CA 1
ATOM 788 C C . LYS A 1 95 ? 11.177 -12.703 2.988 1.00 97.69 95 LYS A C 1
ATOM 790 O O . LYS A 1 95 ? 12.035 -12.646 3.867 1.00 97.69 95 LYS A O 1
ATOM 795 N N . TRP A 1 96 ? 11.460 -12.672 1.688 1.00 97.56 96 TRP A N 1
ATOM 796 C CA . TRP A 1 96 ? 12.820 -12.554 1.163 1.00 97.56 96 TRP A CA 1
ATOM 797 C C . TRP A 1 96 ? 13.503 -11.267 1.642 1.00 97.56 96 TRP A C 1
ATOM 799 O O . TRP A 1 96 ? 14.600 -11.350 2.196 1.00 97.56 96 TRP A O 1
ATOM 809 N N . CYS A 1 97 ? 12.832 -10.113 1.539 1.00 96.69 97 CYS A N 1
ATOM 810 C CA . CYS A 1 97 ? 13.311 -8.820 2.045 1.00 96.69 97 CYS A CA 1
ATOM 811 C C . CYS A 1 97 ? 13.642 -8.889 3.542 1.00 96.69 97 CYS A C 1
ATOM 813 O O . CYS A 1 97 ? 14.693 -8.430 3.974 1.00 96.69 97 CYS A O 1
ATOM 815 N N . SER A 1 98 ? 12.790 -9.548 4.333 1.00 96.06 98 SER A N 1
ATOM 816 C CA . SER A 1 98 ? 12.971 -9.677 5.784 1.00 96.06 98 SER A CA 1
ATOM 817 C C . SER A 1 98 ? 14.158 -10.542 6.228 1.00 96.06 98 SER A C 1
ATOM 819 O O . SER A 1 98 ? 14.455 -10.585 7.421 1.00 96.06 98 SER A O 1
ATOM 821 N N . LEU A 1 99 ? 14.770 -11.288 5.303 1.00 95.69 99 LEU A N 1
ATOM 822 C CA . LEU A 1 99 ? 15.923 -12.158 5.550 1.00 95.69 99 LEU A CA 1
ATOM 823 C C . LEU A 1 99 ? 17.242 -11.525 5.088 1.00 95.69 99 LEU A C 1
ATOM 825 O O . LEU A 1 99 ? 18.302 -12.119 5.284 1.00 95.69 99 LEU A O 1
ATOM 829 N N . GLN A 1 100 ? 17.192 -10.361 4.439 1.00 93.44 100 GLN A N 1
ATOM 830 C CA . GLN A 1 100 ? 18.389 -9.693 3.942 1.00 93.44 100 GLN A CA 1
ATOM 831 C C . GLN A 1 100 ? 19.184 -9.091 5.104 1.00 93.44 100 GLN A C 1
ATOM 833 O O . GLN A 1 100 ? 18.614 -8.575 6.058 1.00 93.44 100 GLN A O 1
ATOM 838 N N . THR A 1 101 ? 20.513 -9.133 5.012 1.00 84.94 101 THR A N 1
ATOM 839 C CA . THR A 1 101 ? 21.414 -8.585 6.044 1.00 84.94 101 THR A CA 1
ATOM 840 C C . THR A 1 101 ? 21.593 -7.069 5.947 1.00 84.94 101 THR A C 1
ATOM 842 O O . THR A 1 101 ? 22.111 -6.449 6.870 1.00 84.94 101 THR A O 1
ATOM 845 N N . ASP A 1 102 ? 21.184 -6.478 4.824 1.00 82.75 102 ASP A N 1
ATOM 846 C CA . ASP A 1 102 ? 21.146 -5.033 4.592 1.00 82.75 102 ASP A CA 1
ATOM 847 C C . ASP A 1 102 ? 19.867 -4.453 5.220 1.00 82.75 102 ASP A C 1
ATOM 849 O O . ASP A 1 102 ? 18.865 -4.221 4.541 1.00 82.75 102 ASP A O 1
ATOM 853 N N . ASN A 1 103 ? 19.878 -4.339 6.552 1.00 67.56 103 ASN A N 1
ATOM 854 C CA . ASN A 1 103 ? 18.694 -4.014 7.355 1.00 67.56 103 ASN A CA 1
ATOM 855 C C . ASN A 1 103 ? 18.093 -2.633 7.056 1.00 67.56 103 ASN A C 1
ATOM 857 O O . ASN A 1 103 ? 16.904 -2.444 7.309 1.00 67.56 103 ASN A O 1
ATOM 861 N N . ASP A 1 104 ? 18.885 -1.694 6.535 1.00 82.44 104 ASP A N 1
ATOM 862 C CA . ASP A 1 104 ? 18.453 -0.307 6.336 1.00 82.44 104 ASP A CA 1
ATOM 863 C C . ASP A 1 104 ? 17.845 -0.071 4.946 1.00 82.44 104 ASP A C 1
ATOM 865 O O . ASP A 1 104 ? 17.098 0.885 4.753 1.00 82.44 104 ASP A O 1
ATOM 869 N N . ARG A 1 105 ? 18.090 -0.971 3.983 1.00 88.69 105 ARG A N 1
ATOM 870 C CA . ARG A 1 105 ? 17.505 -0.880 2.636 1.00 88.69 105 ARG A CA 1
ATOM 871 C C . ARG A 1 105 ? 15.999 -1.114 2.619 1.00 88.69 105 ARG A C 1
ATOM 873 O O . ARG A 1 105 ? 15.291 -0.526 1.801 1.00 88.69 105 ARG A O 1
ATOM 880 N N . PHE A 1 106 ? 15.519 -2.057 3.429 1.00 92.81 106 PHE A N 1
ATOM 881 C CA . PHE A 1 106 ? 14.152 -2.555 3.311 1.00 92.81 106 PHE A CA 1
ATOM 882 C C . PHE A 1 106 ? 13.220 -1.905 4.338 1.00 92.81 106 PHE A C 1
ATOM 884 O O . PHE A 1 106 ? 13.509 -1.929 5.536 1.00 92.81 106 PHE A O 1
ATOM 891 N N . PRO A 1 107 ? 12.058 -1.385 3.906 1.00 93.50 107 PRO A N 1
ATOM 892 C CA . PRO A 1 107 ? 11.123 -0.703 4.790 1.00 93.50 107 PRO A CA 1
ATOM 893 C C . PRO A 1 107 ? 10.477 -1.704 5.756 1.00 93.50 107 PRO A C 1
ATOM 895 O O . PRO A 1 107 ? 9.526 -2.412 5.415 1.00 93.50 107 PRO A O 1
ATOM 898 N N . LYS A 1 108 ? 10.985 -1.757 6.992 1.00 95.06 108 LYS A N 1
ATOM 899 C CA . LYS A 1 108 ? 10.506 -2.687 8.028 1.00 95.06 108 LYS A CA 1
ATOM 900 C C . LYS A 1 108 ? 9.020 -2.527 8.331 1.00 95.06 108 LYS A C 1
ATOM 902 O O . LYS A 1 108 ? 8.346 -3.528 8.554 1.00 95.06 108 LYS A O 1
ATOM 907 N N . SER A 1 109 ? 8.494 -1.302 8.277 1.00 94.94 109 SER A N 1
ATOM 908 C CA . SER A 1 109 ? 7.060 -1.046 8.442 1.00 94.94 109 SER A CA 1
ATOM 909 C C . SER A 1 109 ? 6.222 -1.737 7.364 1.00 94.94 109 SER A C 1
ATOM 911 O O . SER A 1 109 ? 5.234 -2.381 7.698 1.00 94.94 109 SER A O 1
ATOM 913 N N . ALA A 1 110 ? 6.641 -1.711 6.094 1.00 96.19 110 ALA A N 1
ATOM 914 C CA . ALA A 1 110 ? 5.956 -2.427 5.016 1.00 96.19 110 ALA A CA 1
ATOM 915 C C . ALA A 1 110 ? 6.034 -3.953 5.195 1.00 96.19 110 ALA A C 1
ATOM 917 O O . ALA A 1 110 ? 5.040 -4.655 5.007 1.00 96.19 110 ALA A O 1
ATOM 918 N N . ILE A 1 111 ? 7.193 -4.473 5.622 1.00 97.56 111 ILE A N 1
ATOM 919 C CA . ILE A 1 111 ? 7.354 -5.904 5.931 1.00 97.56 111 ILE A CA 1
ATOM 920 C C . ILE A 1 111 ? 6.388 -6.296 7.052 1.00 97.56 111 ILE A C 1
ATOM 922 O O . ILE A 1 111 ? 5.624 -7.248 6.910 1.00 97.56 111 ILE A O 1
ATOM 926 N N . ASN A 1 112 ? 6.378 -5.541 8.147 1.00 97.62 112 ASN A N 1
ATOM 927 C CA . ASN A 1 112 ? 5.480 -5.771 9.270 1.00 97.62 112 ASN A CA 1
ATOM 928 C C . ASN A 1 112 ? 4.006 -5.690 8.845 1.00 97.62 112 ASN A C 1
ATOM 930 O O . ASN A 1 112 ? 3.222 -6.538 9.265 1.00 97.62 112 ASN A O 1
ATOM 934 N N . ALA A 1 113 ? 3.638 -4.754 7.961 1.00 97.44 113 ALA A N 1
ATOM 935 C CA . ALA A 1 113 ? 2.282 -4.646 7.417 1.00 97.44 113 ALA A CA 1
ATOM 936 C C . ALA A 1 113 ? 1.853 -5.944 6.732 1.00 97.44 113 ALA A C 1
ATOM 938 O O . ALA A 1 113 ? 0.836 -6.536 7.098 1.00 97.44 113 ALA A O 1
ATOM 939 N N . ARG A 1 114 ? 2.671 -6.438 5.793 1.00 98.12 114 ARG A N 1
ATOM 940 C CA . ARG A 1 114 ? 2.382 -7.673 5.056 1.00 98.12 114 ARG A CA 1
ATOM 941 C C . ARG A 1 114 ? 2.259 -8.879 5.988 1.00 98.12 114 ARG A C 1
ATOM 943 O O . ARG A 1 114 ? 1.389 -9.726 5.794 1.00 98.12 114 ARG A O 1
ATOM 950 N N . PHE A 1 115 ? 3.108 -8.969 7.009 1.00 98.38 115 PHE A N 1
ATOM 951 C CA . PHE A 1 115 ? 3.062 -10.065 7.979 1.00 98.38 115 PHE A CA 1
ATOM 952 C C . PHE A 1 115 ? 1.805 -9.999 8.864 1.00 98.38 115 PHE A C 1
ATOM 954 O O . PHE A 1 115 ? 1.144 -11.025 9.026 1.00 98.38 115 PHE A O 1
ATOM 961 N N . ILE A 1 116 ? 1.398 -8.808 9.323 1.00 98.56 116 ILE A N 1
ATOM 962 C CA . ILE A 1 116 ? 0.132 -8.598 10.049 1.00 98.56 116 ILE A CA 1
ATOM 963 C C . ILE A 1 116 ? -1.068 -9.026 9.191 1.00 98.56 116 ILE A C 1
ATOM 965 O O . ILE A 1 116 ? -1.937 -9.748 9.681 1.00 98.56 116 ILE A O 1
ATOM 969 N N . MET A 1 117 ? -1.103 -8.651 7.908 1.00 98.38 117 MET A N 1
ATOM 970 C CA . MET A 1 117 ? -2.157 -9.065 6.963 1.00 98.38 117 MET A CA 1
ATOM 971 C C . MET A 1 117 ? -2.239 -10.583 6.792 1.00 98.38 117 MET A C 1
ATOM 973 O O . MET A 1 117 ? -3.330 -11.135 6.662 1.00 98.38 117 MET A O 1
ATOM 977 N N . ASN A 1 118 ? -1.099 -11.273 6.855 1.00 98.19 118 ASN A N 1
ATOM 978 C CA . ASN A 1 118 ? -1.034 -12.735 6.845 1.00 98.19 118 ASN A CA 1
ATOM 979 C C . ASN A 1 118 ? -1.368 -13.376 8.211 1.00 98.19 118 ASN A C 1
ATOM 981 O O . ASN A 1 118 ? -1.413 -14.602 8.314 1.00 98.19 118 ASN A O 1
ATOM 985 N N . GLY A 1 119 ? -1.597 -12.578 9.257 1.00 98.19 119 GLY A N 1
ATOM 986 C CA . GLY A 1 119 ? -1.883 -13.039 10.616 1.00 98.19 119 GLY A CA 1
ATOM 987 C C . GLY A 1 119 ? -0.655 -13.372 11.465 1.00 98.19 119 GLY A C 1
ATOM 988 O O . GLY A 1 119 ? -0.809 -13.933 12.549 1.00 98.19 119 GLY A O 1
ATOM 989 N N . ASP A 1 120 ? 0.553 -13.034 11.008 1.00 98.12 120 ASP A N 1
ATOM 990 C CA . ASP A 1 120 ? 1.788 -13.228 11.767 1.00 98.12 120 ASP A CA 1
ATOM 991 C C . ASP A 1 120 ? 2.149 -11.966 12.561 1.00 98.12 120 ASP A C 1
ATOM 993 O O . ASP A 1 120 ? 2.569 -10.948 12.012 1.00 98.12 120 ASP A O 1
ATOM 997 N N . LEU A 1 121 ? 2.014 -12.060 13.884 1.00 98.19 121 LEU A N 1
ATOM 998 C CA . LEU A 1 121 ? 2.364 -10.996 14.826 1.00 98.19 121 LEU A CA 1
ATOM 999 C C . LEU A 1 121 ? 3.710 -11.231 15.526 1.00 98.19 121 LEU A C 1
ATOM 1001 O O . LEU A 1 121 ? 4.050 -10.488 16.443 1.00 98.19 121 LEU A O 1
ATOM 1005 N N . SER A 1 122 ? 4.479 -12.258 15.149 1.00 96.75 122 SER A N 1
ATOM 1006 C CA . SER A 1 122 ? 5.736 -12.637 15.824 1.00 96.75 122 SER A CA 1
ATOM 1007 C C . SER A 1 122 ? 6.792 -11.527 15.846 1.00 96.75 122 SER A C 1
ATOM 1009 O O . SER A 1 122 ? 7.642 -11.508 16.732 1.00 96.75 122 SER A O 1
ATOM 1011 N N . ARG A 1 123 ? 6.708 -10.582 14.903 1.00 93.62 123 ARG A N 1
ATOM 1012 C CA . ARG A 1 123 ? 7.596 -9.415 14.773 1.00 93.62 123 ARG A CA 1
ATOM 1013 C C . ARG A 1 123 ? 7.131 -8.188 15.556 1.00 93.62 123 ARG A C 1
ATOM 1015 O O . ARG A 1 123 ? 7.886 -7.228 15.676 1.00 93.62 123 ARG A O 1
ATOM 1022 N N . ILE A 1 124 ? 5.896 -8.205 16.052 1.00 97.19 124 ILE A N 1
ATOM 1023 C CA . ILE A 1 124 ? 5.291 -7.082 16.762 1.00 97.19 124 ILE A CA 1
ATOM 1024 C C . ILE A 1 124 ? 5.343 -7.367 18.257 1.00 97.19 124 ILE A C 1
ATOM 1026 O O . ILE A 1 124 ? 4.608 -8.216 18.774 1.00 97.19 124 ILE A O 1
ATOM 1030 N N . THR A 1 125 ? 6.218 -6.639 18.943 1.00 95.75 125 THR A N 1
ATOM 1031 C CA . THR A 1 125 ? 6.388 -6.679 20.396 1.00 95.75 125 THR A CA 1
ATOM 1032 C C . THR A 1 125 ? 6.155 -5.284 20.984 1.00 95.75 125 THR A C 1
ATOM 1034 O O . THR A 1 125 ? 6.143 -4.291 20.242 1.00 95.75 125 THR A O 1
ATOM 1037 N N . PRO A 1 126 ? 5.967 -5.167 22.311 1.00 95.12 126 PRO A N 1
ATOM 1038 C CA . PRO A 1 126 ? 5.874 -3.864 22.970 1.00 95.12 126 PRO A CA 1
ATOM 1039 C C . PRO A 1 126 ? 7.075 -2.943 22.688 1.00 95.12 126 PRO A C 1
ATOM 1041 O O . PRO A 1 126 ? 6.929 -1.727 22.701 1.00 95.12 126 PRO A O 1
ATOM 1044 N N . GLU A 1 127 ? 8.241 -3.511 22.371 1.00 95.31 127 GLU A N 1
ATOM 1045 C CA . GLU A 1 127 ? 9.499 -2.802 22.116 1.00 95.31 127 GLU A CA 1
ATOM 1046 C C . GLU A 1 127 ? 9.733 -2.458 20.636 1.00 95.31 127 GLU A C 1
ATOM 1048 O O . GLU A 1 127 ? 10.709 -1.774 20.324 1.00 95.31 127 GLU A O 1
ATOM 1053 N N . THR A 1 128 ? 8.876 -2.909 19.709 1.00 95.25 128 THR A N 1
ATOM 1054 C CA . THR A 1 128 ? 9.013 -2.568 18.283 1.00 95.25 128 THR A CA 1
ATOM 1055 C C . THR A 1 128 ? 9.041 -1.036 18.108 1.00 95.25 128 THR A C 1
ATOM 1057 O O . THR A 1 128 ? 8.148 -0.347 18.608 1.00 95.25 128 THR A O 1
ATOM 1060 N N . PRO A 1 129 ? 10.029 -0.445 17.417 1.00 94.81 129 PRO A N 1
ATOM 1061 C CA . PRO A 1 129 ? 10.077 1.005 17.249 1.00 94.81 129 PRO A CA 1
ATOM 1062 C C . PRO A 1 129 ? 8.846 1.543 16.509 1.00 94.81 129 PRO A C 1
ATOM 1064 O O . PRO A 1 129 ? 8.375 0.927 15.555 1.00 94.81 129 PRO A O 1
ATOM 1067 N N . ASN A 1 130 ? 8.358 2.729 16.884 1.00 91.31 130 ASN A N 1
ATOM 1068 C CA . ASN A 1 130 ? 7.165 3.321 16.257 1.00 91.31 130 ASN A CA 1
ATOM 1069 C C . ASN A 1 130 ? 7.327 3.536 14.744 1.00 91.31 130 ASN A C 1
ATOM 1071 O O . ASN A 1 130 ? 6.367 3.368 14.003 1.00 91.31 130 ASN A O 1
ATOM 1075 N N . GLY A 1 131 ? 8.540 3.845 14.270 1.00 90.25 131 GLY A N 1
ATOM 1076 C CA . GLY A 1 131 ? 8.829 3.963 12.833 1.00 90.25 131 GLY A CA 1
ATOM 1077 C C . GLY A 1 131 ? 8.748 2.637 12.062 1.00 90.25 131 GLY A C 1
ATOM 1078 O O . GLY A 1 131 ? 8.683 2.640 10.836 1.00 90.25 131 GLY A O 1
ATOM 1079 N N . GLU A 1 132 ? 8.731 1.502 12.765 1.00 93.69 132 GLU A N 1
ATOM 1080 C CA . GLU A 1 132 ? 8.570 0.164 12.188 1.00 93.69 132 GLU A CA 1
ATOM 1081 C C . GLU A 1 132 ? 7.124 -0.348 12.286 1.00 93.69 132 GLU A C 1
ATOM 1083 O O . GLU A 1 132 ? 6.821 -1.422 11.759 1.00 93.69 132 GLU A O 1
ATOM 1088 N N . LEU A 1 133 ? 6.222 0.396 12.936 1.00 95.00 133 LEU A N 1
ATOM 1089 C CA . LEU A 1 133 ? 4.809 0.053 12.978 1.00 95.00 133 LEU A CA 1
ATOM 1090 C C . LEU A 1 133 ? 4.083 0.585 11.735 1.00 95.00 133 LEU A C 1
ATOM 1092 O O . LEU A 1 133 ? 4.164 1.776 11.435 1.00 95.00 133 LEU A O 1
ATOM 1096 N N . PRO A 1 134 ? 3.351 -0.269 11.007 1.00 94.50 134 PRO A N 1
ATOM 1097 C CA . PRO A 1 134 ? 2.566 0.169 9.863 1.00 94.50 134 PRO A CA 1
ATOM 1098 C C . PRO A 1 134 ? 1.237 0.799 10.274 1.00 94.50 134 PRO A C 1
ATOM 1100 O O . PRO A 1 134 ? 0.583 0.334 11.207 1.00 94.50 134 PRO A O 1
ATOM 1103 N N . TYR A 1 135 ? 0.793 1.799 9.514 1.00 93.50 135 TYR A N 1
ATOM 1104 C CA . TYR A 1 135 ? -0.557 2.339 9.647 1.00 93.50 135 TYR A CA 1
ATOM 1105 C C . TYR A 1 135 ? -1.541 1.627 8.705 1.00 93.50 135 TYR A C 1
ATOM 1107 O O . TYR A 1 135 ? -2.575 1.152 9.156 1.00 93.50 135 TYR A O 1
ATOM 1115 N N . CYS A 1 136 ? -1.203 1.453 7.425 1.00 93.81 136 CYS A N 1
ATOM 1116 C CA . CYS A 1 136 ? -1.955 0.638 6.474 1.00 93.81 136 CYS A CA 1
ATOM 1117 C C . CYS A 1 136 ? -1.722 -0.853 6.753 1.00 93.81 136 CYS A C 1
ATOM 1119 O O . CYS A 1 136 ? -0.672 -1.406 6.435 1.00 93.81 136 CYS A O 1
ATOM 1121 N N . ILE A 1 137 ? -2.709 -1.517 7.355 1.00 95.88 137 ILE A N 1
ATOM 1122 C CA . ILE A 1 137 ? -2.654 -2.957 7.665 1.00 95.88 137 ILE A CA 1
ATOM 1123 C C . ILE A 1 137 ? -3.793 -3.752 7.024 1.00 95.88 137 ILE A C 1
ATOM 1125 O O . ILE A 1 137 ? -4.022 -4.887 7.415 1.00 95.88 137 ILE A O 1
ATOM 1129 N N . TRP A 1 138 ? -4.520 -3.169 6.066 1.00 94.50 138 TRP A N 1
ATOM 1130 C CA . TRP A 1 138 ? -5.755 -3.737 5.504 1.00 94.50 138 TRP A CA 1
ATOM 1131 C C . TRP A 1 138 ? -5.748 -3.951 3.982 1.00 94.50 138 TRP A C 1
ATOM 1133 O O . TRP A 1 138 ? -6.696 -4.532 3.459 1.00 94.50 138 TRP A O 1
ATOM 1143 N N . TYR A 1 139 ? -4.720 -3.508 3.253 1.00 93.25 139 TYR A N 1
ATOM 1144 C CA . TYR A 1 139 ? -4.645 -3.639 1.792 1.00 93.25 139 TYR A CA 1
ATOM 1145 C C . TYR A 1 139 ? -3.330 -4.305 1.355 1.00 93.25 139 TYR A C 1
ATOM 1147 O O . TYR A 1 139 ? -2.285 -3.911 1.863 1.00 93.25 139 TYR A O 1
ATOM 1155 N N . PRO A 1 140 ? -3.330 -5.276 0.419 1.00 92.81 140 PRO A N 1
ATOM 1156 C CA . PRO A 1 140 ? -4.465 -5.751 -0.384 1.00 92.81 140 PRO A CA 1
ATOM 1157 C C . PRO A 1 140 ? -5.324 -6.814 0.314 1.00 92.81 140 PRO A C 1
ATOM 1159 O O . PRO A 1 140 ? -6.261 -7.349 -0.271 1.00 92.81 140 PRO A O 1
ATOM 1162 N N . THR A 1 141 ? -5.000 -7.185 1.553 1.00 94.69 141 THR A N 1
ATOM 1163 C CA . THR A 1 141 ? -5.730 -8.223 2.288 1.00 94.69 141 THR A CA 1
ATOM 1164 C C . THR A 1 141 ? -5.987 -7.766 3.713 1.00 94.69 141 THR A C 1
ATOM 1166 O O . THR A 1 141 ? -5.061 -7.348 4.402 1.00 94.69 141 THR A O 1
ATOM 1169 N N . ILE A 1 142 ? -7.236 -7.871 4.166 1.00 96.06 142 ILE A N 1
ATOM 1170 C CA . ILE A 1 142 ? -7.622 -7.442 5.511 1.00 96.06 142 ILE A CA 1
ATOM 1171 C C . ILE A 1 142 ? -7.335 -8.572 6.522 1.00 96.06 142 ILE A C 1
ATOM 1173 O O . ILE A 1 142 ? -7.759 -9.708 6.284 1.00 96.06 142 ILE A O 1
ATOM 1177 N N . PRO A 1 143 ? -6.646 -8.298 7.650 1.00 97.94 143 PRO A N 1
ATOM 1178 C CA . PRO A 1 143 ? -6.439 -9.269 8.715 1.00 97.94 143 PRO A CA 1
ATOM 1179 C C . PRO A 1 143 ? -7.762 -9.801 9.274 1.00 97.94 143 PRO A C 1
ATOM 1181 O O . PRO A 1 143 ? -8.790 -9.122 9.277 1.00 97.94 143 PRO A O 1
ATOM 1184 N N . ARG A 1 144 ? -7.734 -11.018 9.824 1.00 98.38 144 ARG A N 1
ATOM 1185 C CA . ARG A 1 144 ? -8.882 -11.556 10.568 1.00 98.38 144 ARG A CA 1
ATOM 1186 C C . ARG A 1 144 ? -9.094 -10.772 11.858 1.00 98.38 144 ARG A C 1
ATOM 1188 O O . ARG A 1 144 ? -8.133 -10.327 12.481 1.00 98.38 144 ARG A O 1
ATOM 1195 N N . GLU A 1 145 ? -10.339 -10.711 12.315 1.00 98.44 145 GLU A N 1
ATOM 1196 C CA . GLU A 1 145 ? -10.712 -10.015 13.548 1.00 98.44 145 GLU A CA 1
ATOM 1197 C C . GLU A 1 145 ? -9.869 -10.447 14.768 1.00 98.44 145 GLU A C 1
ATOM 1199 O O . GLU A 1 145 ? -9.391 -9.612 15.534 1.00 98.44 145 GLU A O 1
ATOM 1204 N N . SER A 1 146 ? -9.591 -11.747 14.918 1.00 98.44 146 SER A N 1
ATOM 1205 C CA . SER A 1 146 ? -8.764 -12.261 16.021 1.00 98.44 146 SER A CA 1
ATOM 1206 C C . SER A 1 146 ? -7.320 -11.743 16.001 1.00 98.44 146 SER A C 1
ATOM 1208 O O . SER A 1 146 ? -6.735 -11.527 17.062 1.00 98.44 146 SER A O 1
ATOM 1210 N N . VAL A 1 147 ? -6.755 -11.504 14.813 1.00 98.62 147 VAL A N 1
ATOM 1211 C CA . VAL A 1 147 ? -5.421 -10.906 14.646 1.00 98.62 147 VAL A CA 1
ATOM 1212 C C . VAL A 1 147 ? -5.449 -9.455 15.107 1.00 98.62 147 VAL A C 1
ATOM 1214 O O . VAL A 1 147 ? -4.554 -9.033 15.829 1.00 98.62 147 VAL A O 1
ATOM 1217 N N . LEU A 1 148 ? -6.494 -8.707 14.750 1.00 98.69 148 LEU A N 1
ATOM 1218 C CA . LEU A 1 148 ? -6.666 -7.311 15.151 1.00 98.69 148 LEU A CA 1
ATOM 1219 C C . LEU A 1 148 ? -6.826 -7.157 16.670 1.00 98.69 148 LEU A C 1
ATOM 1221 O O . LEU A 1 148 ? -6.193 -6.285 17.266 1.00 98.69 148 LEU A O 1
ATOM 1225 N N . ARG A 1 149 ? -7.594 -8.044 17.317 1.00 98.31 149 ARG A N 1
ATOM 1226 C CA . ARG A 1 149 ? -7.724 -8.076 18.786 1.00 98.31 149 ARG A CA 1
ATOM 1227 C C . ARG A 1 149 ? -6.385 -8.335 19.475 1.00 98.31 149 ARG A C 1
ATOM 1229 O O . ARG A 1 149 ? -6.033 -7.641 20.428 1.00 98.31 149 ARG A O 1
ATOM 1236 N N . GLU A 1 150 ? -5.622 -9.314 18.992 1.00 98.31 150 GLU A N 1
ATOM 1237 C CA . GLU A 1 150 ? -4.302 -9.620 19.552 1.00 98.31 150 GLU A CA 1
ATOM 1238 C C . GLU A 1 150 ? -3.285 -8.506 19.264 1.00 98.31 150 GLU A C 1
ATOM 1240 O O . GLU A 1 150 ? -2.468 -8.180 20.126 1.00 98.31 150 GLU A O 1
ATOM 1245 N N . LEU A 1 151 ? -3.357 -7.873 18.091 1.00 98.38 151 LEU A N 1
ATOM 1246 C CA . LEU A 1 151 ? -2.528 -6.721 17.750 1.00 98.38 151 LEU A CA 1
ATOM 1247 C C . LEU A 1 151 ? -2.799 -5.553 18.704 1.00 98.38 151 LEU A C 1
ATOM 1249 O O . LEU A 1 151 ? -1.849 -4.999 19.249 1.00 98.38 151 LEU A O 1
ATOM 1253 N N . HIS A 1 152 ? -4.070 -5.251 18.993 1.00 98.00 152 HIS A N 1
ATOM 1254 C CA . HIS A 1 152 ? -4.446 -4.235 19.979 1.00 98.00 152 HIS A CA 1
ATOM 1255 C C . HIS A 1 152 ? -3.892 -4.563 21.371 1.00 98.00 152 HIS A C 1
ATOM 1257 O O . HIS A 1 152 ? -3.363 -3.685 22.046 1.00 98.00 152 HIS A O 1
ATOM 1263 N N . ARG A 1 153 ? -3.940 -5.837 21.786 1.00 97.44 153 ARG A N 1
ATOM 1264 C CA . ARG A 1 153 ? -3.383 -6.277 23.075 1.00 97.44 153 ARG A CA 1
ATOM 1265 C C . ARG A 1 153 ? -1.865 -6.066 23.162 1.00 97.44 153 ARG A C 1
ATOM 1267 O O . ARG A 1 153 ? -1.367 -5.726 24.232 1.00 97.44 153 ARG A O 1
ATOM 1274 N N . ARG A 1 154 ? -1.123 -6.299 22.072 1.00 97.25 154 ARG A N 1
ATOM 1275 C CA . ARG A 1 154 ? 0.344 -6.125 22.023 1.00 97.25 154 ARG A CA 1
ATOM 1276 C C . ARG A 1 154 ? 0.759 -4.667 21.881 1.00 97.25 154 ARG A C 1
ATOM 1278 O O . ARG A 1 154 ? 1.757 -4.269 22.475 1.00 97.25 154 ARG A O 1
ATOM 1285 N N . ARG A 1 155 ? 0.021 -3.910 21.067 1.00 97.25 155 ARG A N 1
ATOM 1286 C CA . ARG A 1 155 ? 0.307 -2.529 20.664 1.00 97.25 155 ARG A CA 1
ATOM 1287 C C . ARG A 1 155 ? -0.963 -1.677 20.659 1.00 97.25 155 ARG A C 1
ATOM 1289 O O . ARG A 1 155 ? -1.519 -1.399 19.596 1.00 97.25 155 ARG A O 1
ATOM 1296 N N . PRO A 1 156 ? -1.425 -1.229 21.842 1.00 95.94 156 PRO A N 1
ATOM 1297 C CA . PRO A 1 156 ? -2.596 -0.358 21.949 1.00 95.94 156 PRO A CA 1
ATOM 1298 C C . PRO A 1 156 ? -2.443 0.975 21.201 1.00 95.94 156 PRO A C 1
ATOM 1300 O O . PRO A 1 156 ? -3.431 1.600 20.836 1.00 95.94 156 PRO A O 1
ATOM 1303 N N . ASP A 1 157 ? -1.212 1.414 20.943 1.00 93.69 157 ASP A N 1
ATOM 1304 C CA . ASP A 1 157 ? -0.889 2.603 20.152 1.00 93.69 157 ASP A CA 1
ATOM 1305 C C . ASP A 1 157 ? -1.247 2.461 18.663 1.00 93.69 157 ASP A C 1
ATOM 1307 O O . ASP A 1 157 ? -1.516 3.461 18.001 1.00 93.69 157 ASP A O 1
ATOM 1311 N N . MET A 1 158 ? -1.359 1.232 18.144 1.00 95.94 158 MET A N 1
ATOM 1312 C CA . MET A 1 158 ? -1.839 0.964 16.781 1.00 95.94 158 MET A CA 1
ATOM 1313 C C . MET A 1 158 ? -3.366 1.051 16.640 1.00 95.94 158 MET A C 1
ATOM 1315 O O . MET A 1 158 ? -3.901 0.776 15.565 1.00 95.94 158 MET A O 1
ATOM 1319 N N . LYS A 1 159 ? -4.087 1.445 17.698 1.00 96.06 159 LYS A N 1
ATOM 1320 C CA . LYS A 1 159 ? -5.551 1.565 17.715 1.00 96.06 159 LYS A CA 1
ATOM 1321 C C . LYS A 1 159 ? -6.140 2.262 16.473 1.00 96.06 159 LYS A C 1
ATOM 1323 O O . LYS A 1 159 ? -7.087 1.703 15.923 1.00 96.06 159 LYS A O 1
ATOM 1328 N N . PRO A 1 160 ? -5.598 3.388 15.963 1.00 94.75 160 PRO A N 1
ATOM 1329 C CA . PRO A 1 160 ? -6.124 4.018 14.748 1.00 94.75 160 PRO A CA 1
ATOM 1330 C C . PRO A 1 160 ? -6.076 3.112 13.507 1.00 94.75 160 PRO A C 1
ATOM 1332 O O . PRO A 1 160 ? -7.067 2.986 12.791 1.00 94.75 160 PRO A O 1
ATOM 1335 N N . ALA A 1 161 ? -4.956 2.417 13.285 1.00 95.44 161 ALA A N 1
ATOM 1336 C CA . ALA A 1 161 ? -4.797 1.479 12.172 1.00 95.44 161 ALA A CA 1
ATOM 1337 C C . ALA A 1 161 ? -5.774 0.295 12.279 1.00 95.44 161 ALA A C 1
ATOM 1339 O O . ALA A 1 161 ? -6.392 -0.119 11.297 1.00 95.44 161 ALA A O 1
ATOM 1340 N N . ILE A 1 162 ? -5.940 -0.226 13.497 1.00 98.19 162 ILE A N 1
ATOM 1341 C CA . ILE A 1 162 ? -6.839 -1.345 13.791 1.00 98.19 162 ILE A CA 1
ATOM 1342 C C . ILE A 1 162 ? -8.302 -0.936 13.589 1.00 98.19 162 ILE A C 1
ATOM 1344 O O . ILE A 1 162 ? -9.068 -1.702 13.008 1.00 98.19 162 ILE A O 1
ATOM 1348 N N . ALA A 1 163 ? -8.684 0.272 14.012 1.00 97.75 163 ALA A N 1
ATOM 1349 C CA . ALA A 1 163 ? -10.036 0.793 13.841 1.00 97.75 163 ALA A CA 1
ATOM 1350 C C . ALA A 1 163 ? -10.422 0.892 12.361 1.00 97.75 163 ALA A C 1
ATOM 1352 O O . ALA A 1 163 ? -11.486 0.405 11.984 1.00 97.75 163 ALA A O 1
ATOM 1353 N N . ARG A 1 164 ? -9.533 1.430 11.512 1.00 96.19 164 ARG A N 1
ATOM 1354 C CA . ARG A 1 164 ? -9.748 1.464 10.055 1.00 96.19 164 ARG A CA 1
ATOM 1355 C C . ARG A 1 164 ? -9.957 0.062 9.488 1.00 96.19 164 ARG A C 1
ATOM 1357 O O . ARG A 1 164 ? -10.949 -0.181 8.807 1.00 96.19 164 ARG A O 1
ATOM 1364 N N . ALA A 1 165 ? -9.095 -0.894 9.842 1.00 97.19 165 ALA A N 1
ATOM 1365 C CA . ALA A 1 165 ? -9.260 -2.284 9.414 1.00 97.19 165 ALA A CA 1
ATOM 1366 C C . ALA A 1 165 ? -10.604 -2.894 9.870 1.00 97.19 165 ALA A C 1
ATOM 1368 O O . ALA A 1 165 ? -11.240 -3.605 9.093 1.00 97.19 165 ALA A O 1
ATOM 1369 N N . CYS A 1 166 ? -11.061 -2.589 11.092 1.00 98.44 166 CYS A N 1
ATOM 1370 C CA . CYS A 1 166 ? -12.352 -3.058 11.603 1.00 98.44 166 CYS A CA 1
ATOM 1371 C C . CYS A 1 166 ? -13.531 -2.458 10.834 1.00 98.44 166 CYS A C 1
ATOM 1373 O O . CYS A 1 166 ? -14.416 -3.207 10.436 1.00 98.44 166 CYS A O 1
ATOM 1375 N N . ILE A 1 167 ? -13.529 -1.147 10.569 1.00 97.75 167 ILE A N 1
ATOM 1376 C CA . ILE A 1 167 ? -14.581 -0.478 9.785 1.00 97.75 167 ILE A CA 1
ATOM 1377 C C . ILE A 1 167 ? -14.658 -1.089 8.382 1.00 97.75 167 ILE A C 1
ATOM 1379 O O . ILE A 1 167 ? -15.730 -1.464 7.912 1.00 97.75 167 ILE A O 1
ATOM 1383 N N . LEU A 1 168 ? -13.503 -1.258 7.733 1.00 96.00 168 LEU A N 1
ATOM 1384 C CA . LEU A 1 168 ? -13.395 -1.799 6.379 1.00 96.00 168 LEU A CA 1
ATOM 1385 C C . LEU A 1 168 ? -13.822 -3.273 6.272 1.00 96.00 168 LEU A C 1
ATOM 1387 O O . LEU A 1 168 ? -14.246 -3.703 5.197 1.00 96.00 168 LEU A O 1
ATOM 1391 N N . ALA A 1 169 ? -13.693 -4.055 7.344 1.00 97.06 169 ALA A N 1
ATOM 1392 C CA . ALA A 1 169 ? -14.143 -5.448 7.400 1.00 97.06 169 ALA A CA 1
ATOM 1393 C C . ALA A 1 169 ? -15.492 -5.646 8.108 1.00 97.06 169 ALA A C 1
ATOM 1395 O O . ALA A 1 169 ? -15.958 -6.780 8.205 1.00 97.06 169 ALA A O 1
ATOM 1396 N N . ASN A 1 170 ? -16.121 -4.567 8.579 1.00 97.94 170 ASN A N 1
ATOM 1397 C CA . ASN A 1 170 ? -17.328 -4.590 9.399 1.00 97.94 170 ASN A CA 1
ATOM 1398 C C . ASN A 1 170 ? -17.202 -5.452 10.682 1.00 97.94 170 ASN A C 1
ATOM 1400 O O . ASN A 1 170 ? -18.098 -6.224 11.021 1.00 97.94 170 AS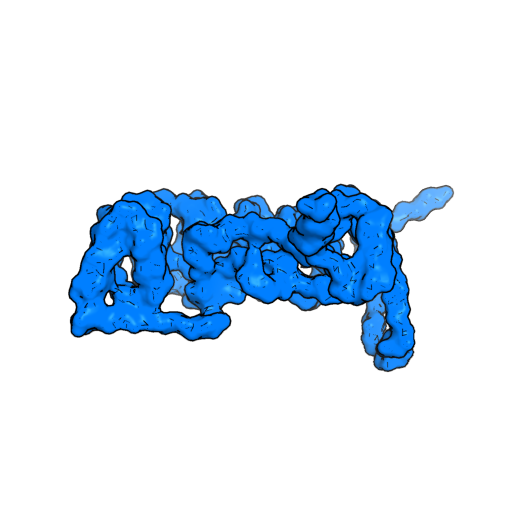N A O 1
ATOM 1404 N N . TYR A 1 171 ? -16.076 -5.340 11.396 1.00 98.44 171 TYR A N 1
ATOM 1405 C CA . TYR A 1 171 ? -15.833 -5.997 12.690 1.00 98.44 171 TYR A CA 1
ATOM 1406 C C . TYR A 1 171 ? -16.245 -5.095 13.865 1.00 98.44 171 TYR A C 1
ATOM 1408 O O . TYR A 1 171 ? -15.400 -4.527 14.560 1.00 98.44 171 TYR A O 1
ATOM 1416 N N . GLU A 1 172 ? -17.555 -4.937 14.059 1.00 98.00 172 GLU A N 1
ATOM 1417 C CA . GLU A 1 172 ? -18.168 -4.066 15.077 1.00 98.00 172 GLU A CA 1
ATOM 1418 C C . GLU A 1 172 ? -17.667 -4.350 16.501 1.00 98.00 172 GLU A C 1
ATOM 1420 O O . GLU A 1 172 ? -17.102 -3.463 17.137 1.00 98.00 172 GLU A O 1
ATOM 1425 N N . ASP A 1 173 ? -17.729 -5.605 16.952 1.00 97.12 173 ASP A N 1
ATOM 1426 C CA . ASP A 1 173 ? -17.339 -5.984 18.316 1.00 97.12 173 ASP A CA 1
ATOM 1427 C C . ASP A 1 173 ? -15.878 -5.641 18.656 1.00 97.12 173 ASP A C 1
ATOM 1429 O O . ASP A 1 173 ? -15.545 -5.339 19.805 1.00 97.12 173 ASP A O 1
ATOM 1433 N N . THR A 1 174 ? -14.965 -5.751 17.683 1.00 98.06 174 THR A N 1
ATOM 1434 C CA . THR A 1 174 ? -13.563 -5.363 17.896 1.00 98.06 174 THR A CA 1
ATOM 1435 C C . THR A 1 174 ? -13.415 -3.858 17.893 1.00 98.06 174 THR A C 1
ATOM 1437 O O . THR A 1 174 ? -12.704 -3.348 18.752 1.00 98.06 174 THR A O 1
ATOM 1440 N N . TYR A 1 175 ? -14.079 -3.162 16.968 1.00 98.56 175 TYR A N 1
ATOM 1441 C CA . TYR A 1 175 ? -14.070 -1.704 16.902 1.00 98.56 175 TYR A CA 1
ATOM 1442 C C . TYR A 1 175 ? -14.531 -1.078 18.227 1.00 98.56 175 TYR A C 1
ATOM 1444 O O . TYR A 1 175 ? -13.835 -0.215 18.763 1.00 98.56 175 TYR A O 1
ATOM 1452 N N . ASP A 1 176 ? -15.625 -1.572 18.807 1.00 97.94 176 ASP A N 1
ATOM 1453 C CA . ASP A 1 176 ? -16.161 -1.060 20.074 1.00 97.94 176 ASP A CA 1
ATOM 1454 C C . ASP A 1 176 ? -15.174 -1.227 21.230 1.00 97.94 176 ASP A C 1
ATOM 1456 O O . ASP A 1 176 ? -15.030 -0.347 22.081 1.00 97.94 176 ASP A O 1
ATOM 1460 N N . LEU A 1 177 ? -14.421 -2.330 21.223 1.00 96.75 177 LEU A N 1
ATOM 1461 C CA . LEU A 1 177 ? -13.394 -2.611 22.222 1.00 96.75 177 LEU A CA 1
ATOM 1462 C C . LEU A 1 177 ? -12.231 -1.610 22.203 1.00 96.75 177 LEU A C 1
ATOM 1464 O O . LEU A 1 177 ? -11.509 -1.489 23.195 1.00 96.75 177 LEU A O 1
ATOM 1468 N N . LEU A 1 178 ? -11.998 -0.947 21.069 1.00 97.25 178 LEU A N 1
ATOM 1469 C CA . LEU A 1 178 ? -10.873 -0.036 20.898 1.00 97.25 178 LEU A CA 1
ATOM 1470 C C . LEU A 1 178 ? -11.092 1.280 21.643 1.00 97.25 178 LEU A C 1
ATOM 1472 O O . LEU A 1 178 ? -10.111 1.869 22.089 1.00 97.25 178 LEU A O 1
ATOM 1476 N N . ASP A 1 179 ? -12.335 1.759 21.756 1.00 95.56 179 ASP A N 1
ATOM 1477 C CA . ASP A 1 179 ? -12.651 3.143 22.140 1.00 95.56 179 ASP A CA 1
ATOM 1478 C C . ASP A 1 179 ? -11.738 4.143 21.403 1.00 95.56 179 ASP A C 1
ATOM 1480 O O . ASP A 1 179 ? -10.877 4.806 21.993 1.00 95.56 179 ASP A O 1
ATOM 1484 N N . VAL A 1 180 ? -11.832 4.142 20.069 1.00 95.56 180 VAL A N 1
ATOM 1485 C CA . VAL A 1 180 ? -11.003 4.995 19.210 1.00 95.56 180 VAL A CA 1
ATOM 1486 C C . VAL A 1 180 ? -11.504 6.438 19.206 1.00 95.56 180 VAL A C 1
ATOM 1488 O O . VAL A 1 180 ? -12.710 6.692 19.275 1.00 95.56 180 VAL A O 1
ATOM 1491 N N . ASP A 1 181 ? -10.563 7.379 19.136 1.00 95.25 181 ASP A N 1
ATOM 1492 C CA . ASP A 1 181 ? -10.866 8.801 19.022 1.00 95.25 181 ASP A CA 1
ATOM 1493 C C . ASP A 1 181 ? -11.172 9.185 17.565 1.00 95.25 181 ASP A C 1
ATOM 1495 O O . ASP A 1 181 ? -10.586 8.609 16.641 1.00 95.25 181 ASP A O 1
ATOM 1499 N N . PRO A 1 182 ? -12.045 10.183 17.332 1.00 95.50 182 PRO A N 1
ATOM 1500 C CA . PRO A 1 182 ? -12.304 10.679 15.989 1.00 95.50 182 PRO A CA 1
ATOM 1501 C C . PRO A 1 182 ? -11.036 11.218 15.317 1.00 95.50 182 PRO A C 1
ATOM 1503 O O . PRO A 1 182 ? -10.337 12.094 15.832 1.00 95.50 182 PRO A O 1
ATOM 1506 N N . GLU A 1 183 ? -10.764 10.707 14.123 1.00 91.75 183 GLU A N 1
ATOM 1507 C CA . GLU A 1 183 ? -9.620 11.069 13.288 1.00 91.75 183 GLU A CA 1
ATOM 1508 C C . GLU A 1 183 ? -10.073 11.140 11.827 1.00 91.75 183 GLU A C 1
ATOM 1510 O O . GLU A 1 183 ? -10.891 10.321 11.408 1.00 91.75 183 GLU A O 1
ATOM 1515 N N . THR A 1 184 ? -9.551 12.087 11.038 1.00 90.44 184 THR A N 1
ATOM 1516 C CA . THR A 1 184 ? -10.012 12.351 9.659 1.00 90.44 184 THR A CA 1
ATOM 1517 C C . THR A 1 184 ? -10.130 11.088 8.804 1.00 90.44 184 THR A C 1
ATOM 1519 O O . THR A 1 184 ? -11.165 10.886 8.172 1.00 90.44 184 THR A O 1
ATOM 1522 N N . ASN A 1 185 ? -9.120 10.216 8.823 1.00 89.94 185 ASN A N 1
ATOM 1523 C CA . ASN A 1 185 ? -9.115 8.984 8.031 1.00 89.94 185 ASN A CA 1
ATOM 1524 C C . ASN A 1 185 ? -10.173 7.973 8.502 1.00 89.94 185 ASN A C 1
ATOM 1526 O O . ASN A 1 185 ? -10.883 7.390 7.689 1.00 89.94 185 ASN A O 1
ATOM 1530 N N . ILE A 1 186 ? -10.310 7.794 9.818 1.00 93.69 186 ILE A N 1
ATOM 1531 C CA . ILE A 1 186 ? -11.292 6.879 10.420 1.00 93.69 186 ILE A CA 1
ATOM 1532 C C . ILE A 1 186 ? -12.714 7.384 10.148 1.00 93.69 186 ILE A C 1
ATOM 1534 O O . ILE A 1 186 ? -13.590 6.617 9.763 1.00 93.69 186 ILE A O 1
ATOM 1538 N N . MET A 1 187 ? -12.928 8.697 10.281 1.00 94.75 187 MET A N 1
ATOM 1539 C CA . MET A 1 187 ? -14.187 9.362 9.947 1.00 94.75 187 MET A CA 1
ATOM 1540 C C . MET A 1 187 ? -14.562 9.156 8.482 1.00 94.75 187 MET A C 1
ATOM 1542 O O . MET A 1 187 ? -15.737 9.014 8.158 1.00 94.75 187 MET A O 1
ATOM 1546 N N . GLN A 1 188 ? -13.577 9.186 7.589 1.00 92.75 188 GLN A N 1
ATOM 1547 C CA . GLN A 1 188 ? -13.786 8.990 6.165 1.00 92.75 188 GLN A CA 1
ATOM 1548 C C . GLN A 1 188 ? -14.215 7.550 5.861 1.00 92.75 188 GLN A C 1
ATOM 1550 O O . GLN A 1 188 ? -15.268 7.362 5.260 1.00 92.75 188 GLN A O 1
ATOM 1555 N N . ASP A 1 189 ? -13.484 6.556 6.373 1.00 94.38 189 ASP A N 1
ATOM 1556 C CA . ASP A 1 189 ? -13.857 5.144 6.221 1.00 94.38 189 ASP A CA 1
ATOM 1557 C C . ASP A 1 189 ? -15.239 4.852 6.836 1.00 94.38 189 ASP A C 1
ATOM 1559 O O . ASP A 1 189 ? -16.022 4.087 6.278 1.00 94.38 189 ASP A O 1
ATOM 1563 N N . ALA A 1 190 ? -15.571 5.480 7.971 1.00 95.94 190 ALA A N 1
ATOM 1564 C CA . ALA A 1 190 ? -16.868 5.318 8.625 1.00 95.94 190 ALA A CA 1
ATOM 1565 C C . ALA A 1 190 ? -18.030 5.902 7.806 1.00 95.94 190 ALA A C 1
ATOM 1567 O O . ALA A 1 190 ? -19.119 5.336 7.821 1.00 95.94 190 ALA A O 1
ATOM 1568 N N . ARG A 1 191 ? -17.814 7.010 7.079 1.00 95.44 191 ARG A N 1
ATOM 1569 C CA . ARG A 1 191 ? -18.817 7.569 6.151 1.00 95.44 191 ARG A CA 1
ATOM 1570 C C . ARG A 1 191 ? -19.062 6.667 4.950 1.00 95.44 191 ARG A C 1
ATOM 1572 O O . ARG A 1 191 ? -20.190 6.604 4.474 1.00 95.44 191 ARG A O 1
ATOM 1579 N N . ASP A 1 192 ? -18.014 5.999 4.481 1.00 94.06 192 ASP A N 1
ATOM 1580 C CA . ASP A 1 192 ? -18.083 5.097 3.332 1.00 94.06 192 ASP A CA 1
ATOM 1581 C C . ASP A 1 192 ? -18.611 3.701 3.730 1.00 94.06 192 ASP A C 1
ATOM 1583 O O . ASP A 1 192 ? -18.981 2.899 2.870 1.00 94.06 192 ASP A O 1
ATOM 1587 N N . SER A 1 193 ? -18.665 3.396 5.031 1.00 95.19 193 SER A N 1
ATOM 1588 C CA . SER A 1 193 ? -19.197 2.136 5.544 1.00 95.19 193 SER A CA 1
ATOM 1589 C C . SER A 1 193 ? -20.717 2.058 5.406 1.00 95.19 193 SER A C 1
ATOM 1591 O O . SER A 1 193 ? -21.450 2.991 5.725 1.00 95.19 193 SER A O 1
ATOM 1593 N N . ALA A 1 194 ? -21.209 0.885 5.000 1.00 95.38 194 ALA A N 1
ATOM 1594 C CA . ALA A 1 194 ? -22.640 0.592 4.987 1.00 95.38 194 ALA A CA 1
ATOM 1595 C C . ALA A 1 194 ? -23.231 0.457 6.402 1.00 95.38 194 ALA A C 1
ATOM 1597 O O . ALA A 1 194 ? -24.448 0.545 6.568 1.00 95.38 194 ALA A O 1
ATOM 1598 N N . ASN A 1 195 ? -22.388 0.223 7.414 1.00 97.62 195 ASN A N 1
ATOM 1599 C CA . ASN A 1 195 ? -22.816 0.142 8.801 1.00 97.62 195 ASN A CA 1
ATOM 1600 C C . ASN A 1 195 ? -22.760 1.539 9.447 1.00 97.62 195 ASN A C 1
ATOM 1602 O O . ASN A 1 195 ? -21.665 2.071 9.655 1.00 97.62 195 ASN A O 1
ATOM 1606 N N . PRO A 1 196 ? -23.914 2.138 9.798 1.00 97.62 196 PRO A N 1
ATOM 1607 C CA . PRO A 1 196 ? -23.955 3.493 10.336 1.00 97.62 196 PRO A CA 1
ATOM 1608 C C . PRO A 1 196 ? -23.388 3.601 11.758 1.00 97.62 196 PRO A C 1
ATOM 1610 O O . PRO A 1 196 ? -23.100 4.717 12.194 1.00 97.62 196 PRO A O 1
ATOM 1613 N N . HIS A 1 197 ? -23.217 2.478 12.468 1.00 98.31 197 HIS A N 1
ATOM 1614 C CA . HIS A 1 197 ? -22.711 2.432 13.843 1.00 98.31 197 HIS A CA 1
ATOM 1615 C C . HIS A 1 197 ? -21.385 3.182 14.001 1.00 98.31 197 HIS A C 1
ATOM 1617 O O . HIS A 1 197 ? -21.272 4.070 14.844 1.00 98.31 197 HIS A O 1
ATOM 1623 N N . TYR A 1 198 ? -20.416 2.911 13.121 1.00 98.25 198 TYR A N 1
ATOM 1624 C CA . TYR A 1 198 ? -19.085 3.523 13.181 1.00 98.25 198 TYR A CA 1
ATOM 1625 C C . TYR A 1 198 ? -19.138 5.048 13.097 1.00 98.25 198 TYR A C 1
ATOM 1627 O O . TYR A 1 198 ? -18.490 5.750 13.870 1.00 98.25 198 TYR A O 1
ATOM 1635 N N . LEU A 1 199 ? -19.928 5.581 12.161 1.00 98.06 199 LEU A N 1
ATOM 1636 C CA . LEU A 1 199 ? -20.030 7.024 11.978 1.00 98.06 199 LEU A CA 1
ATOM 1637 C C . LEU A 1 199 ? -20.751 7.683 13.158 1.00 98.06 199 LEU A C 1
ATOM 1639 O O . LEU A 1 199 ? -20.322 8.743 13.612 1.00 98.06 199 LEU A O 1
ATOM 1643 N N . GLN A 1 200 ? -21.823 7.061 13.653 1.00 98.38 200 GLN A N 1
ATOM 1644 C CA . GLN A 1 200 ? -22.597 7.570 14.786 1.00 98.38 200 GLN A CA 1
ATOM 1645 C C . GLN A 1 200 ? -21.759 7.613 16.069 1.00 98.38 200 GLN A C 1
ATOM 1647 O O . GLN A 1 200 ? -21.752 8.640 16.750 1.00 98.38 200 GLN A O 1
ATOM 1652 N N . ASP A 1 201 ? -21.013 6.546 16.364 1.00 98.38 201 ASP A N 1
ATOM 1653 C CA . ASP A 1 201 ? -20.109 6.474 17.516 1.00 98.38 201 ASP A CA 1
ATOM 1654 C C . ASP A 1 201 ? -19.043 7.582 17.469 1.00 98.38 201 ASP A C 1
ATOM 1656 O O . ASP A 1 201 ? -18.890 8.353 18.422 1.00 98.38 201 ASP A O 1
ATOM 1660 N N . LEU A 1 202 ? -18.351 7.738 16.335 1.00 97.94 202 LEU A N 1
ATOM 1661 C CA . LEU A 1 202 ? -17.329 8.777 16.195 1.00 97.94 202 LEU A CA 1
ATOM 1662 C C . LEU A 1 202 ? -17.931 10.182 16.315 1.00 97.94 202 LEU A C 1
ATOM 1664 O O . LEU A 1 202 ? -17.379 11.029 17.018 1.00 97.94 202 LEU A O 1
ATOM 1668 N N . GLN A 1 203 ? -19.079 10.441 15.678 1.00 98.06 203 GLN A N 1
ATOM 1669 C CA . GLN A 1 203 ? -19.766 11.733 15.763 1.00 98.06 203 GLN A CA 1
ATOM 1670 C C . GLN A 1 203 ? -20.173 12.084 17.196 1.00 98.06 203 GLN A C 1
ATOM 1672 O O . GLN A 1 203 ? -20.016 13.236 17.603 1.00 98.06 203 GLN A O 1
ATOM 1677 N N . ALA A 1 204 ? -20.636 11.105 17.977 1.00 97.81 204 ALA A N 1
ATOM 1678 C CA . ALA A 1 204 ? -20.981 11.301 19.382 1.00 97.81 204 ALA A CA 1
ATOM 1679 C C . ALA A 1 204 ? -19.761 11.675 20.246 1.00 97.81 204 ALA A C 1
ATOM 1681 O O . ALA A 1 204 ? -19.902 12.397 21.235 1.00 97.81 204 ALA A O 1
ATOM 1682 N N . LYS A 1 205 ? -18.553 11.239 19.866 1.00 97.50 205 LYS A N 1
ATOM 1683 C CA . LYS A 1 205 ? -17.302 11.541 20.583 1.00 97.50 205 LYS A CA 1
ATOM 1684 C C . LYS A 1 205 ? -16.720 12.922 20.249 1.00 97.50 205 LYS A C 1
ATOM 1686 O O . LYS A 1 205 ? -16.033 13.495 21.099 1.00 97.50 205 LYS A O 1
ATOM 1691 N N . ILE A 1 206 ? -17.012 13.492 19.073 1.00 96.94 206 ILE A N 1
ATOM 1692 C CA . ILE A 1 206 ? -16.438 14.776 18.607 1.00 96.94 206 ILE A CA 1
ATOM 1693 C C . ILE A 1 206 ? -16.612 15.931 19.612 1.00 96.94 206 ILE A C 1
ATOM 1695 O O . ILE A 1 206 ? -15.614 16.600 19.887 1.00 96.94 206 ILE A O 1
A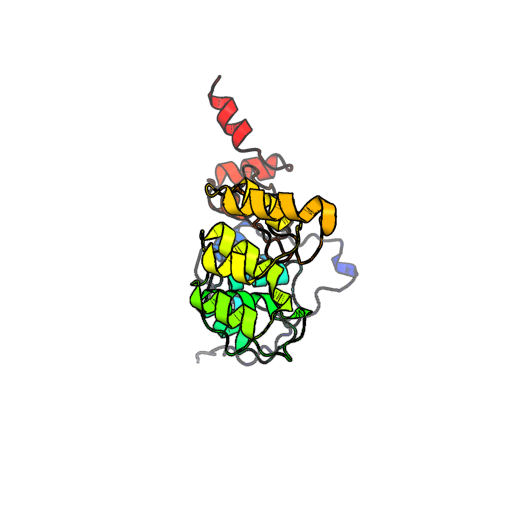TOM 1699 N N . PRO A 1 207 ? -17.799 16.193 20.201 1.00 97.12 207 PRO A N 1
ATOM 1700 C CA . PRO A 1 207 ? -17.979 17.323 21.119 1.00 97.12 207 PRO A CA 1
ATOM 1701 C C . PRO A 1 207 ? -17.080 17.275 22.359 1.00 97.12 207 PRO A C 1
ATOM 1703 O O . PRO A 1 207 ? -16.779 18.313 22.943 1.00 97.12 207 PRO A O 1
ATOM 1706 N N . HIS A 1 208 ? -16.665 16.075 22.770 1.00 95.62 208 HIS A N 1
ATOM 1707 C CA . HIS A 1 208 ? -15.904 15.855 23.998 1.00 95.62 208 HIS A CA 1
ATOM 1708 C C . HIS A 1 208 ? -14.413 15.622 23.749 1.00 95.62 208 HIS A C 1
ATOM 1710 O O . HIS A 1 208 ? -13.596 15.999 24.585 1.00 95.62 208 HIS A O 1
ATOM 1716 N N . ARG A 1 209 ? -14.058 14.993 22.624 1.00 95.62 209 ARG A N 1
ATOM 1717 C CA . ARG A 1 209 ? -12.683 14.564 22.322 1.00 95.62 209 ARG A CA 1
ATOM 1718 C C . ARG A 1 209 ? -12.046 15.318 21.151 1.00 95.62 209 ARG A C 1
ATOM 1720 O O . ARG A 1 209 ? -10.838 15.237 20.955 1.00 95.62 209 ARG A O 1
ATOM 1727 N N . GLY A 1 210 ? -12.838 16.080 20.396 1.00 94.69 210 GLY A N 1
ATOM 1728 C CA . GLY A 1 210 ? -12.408 16.708 19.151 1.00 94.69 210 GLY A CA 1
ATOM 1729 C C . GLY A 1 210 ? -12.254 15.700 18.010 1.00 94.69 210 GLY A C 1
ATOM 1730 O O . GLY A 1 210 ? -12.680 14.551 18.107 1.00 94.69 210 GLY A O 1
ATOM 1731 N N . CYS A 1 211 ? -11.657 16.152 16.908 1.00 92.75 211 CYS A N 1
ATOM 1732 C CA . CYS A 1 211 ? -11.297 15.306 15.774 1.00 92.75 211 CYS A CA 1
ATOM 1733 C C . CYS A 1 211 ? -9.875 15.640 15.327 1.00 92.75 211 CYS A C 1
ATOM 1735 O O . CYS A 1 211 ? -9.581 16.790 14.992 1.00 92.75 211 CYS A O 1
ATOM 1737 N N . LYS A 1 212 ? -8.993 14.641 15.316 1.00 89.69 212 LYS A N 1
ATOM 1738 C CA . LYS A 1 212 ? -7.603 14.805 14.885 1.00 89.69 212 LYS A CA 1
ATOM 1739 C C . LYS A 1 212 ? -7.517 14.844 13.358 1.00 89.69 212 LYS A C 1
ATOM 1741 O O . LYS A 1 212 ? -8.048 13.962 12.686 1.00 89.69 212 LYS A O 1
ATOM 1746 N N . ALA A 1 213 ? -6.806 15.835 12.822 1.00 83.06 213 ALA A N 1
ATOM 1747 C CA . ALA A 1 213 ? -6.471 15.919 11.403 1.00 83.06 213 ALA A CA 1
ATOM 1748 C C . ALA A 1 213 ? -5.044 15.421 11.134 1.00 83.06 213 ALA A C 1
ATOM 1750 O O . ALA A 1 213 ? -4.162 15.568 11.984 1.00 83.06 213 ALA A O 1
ATOM 1751 N N . PHE A 1 214 ? -4.812 14.872 9.941 1.00 74.12 214 PHE A N 1
ATOM 1752 C CA . PHE A 1 214 ? -3.466 14.649 9.415 1.00 74.12 214 PHE A CA 1
ATOM 1753 C C . PHE A 1 214 ? -3.123 15.704 8.378 1.00 74.12 214 PHE A C 1
ATOM 1755 O O . PHE A 1 214 ? -3.974 16.103 7.583 1.00 74.12 214 PHE A O 1
ATOM 1762 N N . SER A 1 215 ? -1.863 16.125 8.381 1.00 68.06 215 SER A N 1
ATOM 1763 C CA . SER A 1 215 ? -1.319 16.918 7.288 1.00 68.06 215 SER A CA 1
ATOM 1764 C C . SER A 1 215 ? -1.128 16.033 6.049 1.00 68.06 215 SER A C 1
ATOM 1766 O O . SER A 1 215 ? -0.736 14.868 6.203 1.00 68.06 215 SER A O 1
ATOM 1768 N N . PRO A 1 216 ? -1.351 16.572 4.838 1.00 64.25 216 PRO A N 1
ATOM 1769 C CA . PRO A 1 216 ? -0.880 15.946 3.605 1.00 64.25 216 PRO A CA 1
ATOM 1770 C C . PRO A 1 216 ? 0.628 15.659 3.676 1.00 64.25 216 PRO A C 1
ATOM 1772 O O . PRO A 1 216 ? 1.376 16.430 4.287 1.00 64.25 216 PRO A O 1
ATOM 1775 N N . GLY A 1 217 ? 1.071 14.551 3.086 1.00 62.97 217 GLY A N 1
ATOM 1776 C CA . GLY A 1 217 ? 2.467 14.107 3.072 1.00 62.97 217 GLY A CA 1
ATOM 1777 C C . GLY A 1 217 ? 2.938 13.408 4.352 1.00 62.97 217 GLY A C 1
ATOM 1778 O O . GLY A 1 217 ? 4.141 13.297 4.586 1.00 62.97 217 GLY A O 1
ATOM 1779 N N . THR A 1 218 ? 2.028 12.960 5.223 1.00 70.25 218 THR A N 1
ATOM 1780 C CA . THR A 1 218 ? 2.402 12.213 6.439 1.00 70.25 218 THR A CA 1
ATOM 1781 C C . THR A 1 218 ? 2.418 10.706 6.195 1.00 70.25 218 THR A C 1
ATOM 1783 O O . THR A 1 218 ? 1.669 10.185 5.381 1.00 70.25 218 THR A O 1
ATOM 1786 N N . VAL A 1 219 ? 3.198 9.957 6.983 1.00 66.06 219 VAL A N 1
ATOM 1787 C CA . VAL A 1 219 ? 3.236 8.476 6.917 1.00 66.06 219 VAL A CA 1
ATOM 1788 C C . VAL A 1 219 ? 1.900 7.789 7.243 1.00 66.06 219 VAL A C 1
ATOM 1790 O O . VAL A 1 219 ? 1.773 6.579 7.094 1.00 66.06 219 VAL A O 1
ATOM 1793 N N . HIS A 1 220 ? 0.907 8.545 7.712 1.00 68.12 220 HIS A N 1
ATOM 1794 C CA . HIS A 1 220 ? -0.446 8.064 7.998 1.00 68.12 220 HIS A CA 1
ATOM 1795 C C . HIS A 1 220 ? -1.432 8.432 6.881 1.00 68.12 220 HIS A C 1
ATOM 1797 O O . HIS A 1 220 ? -2.617 8.113 6.969 1.00 68.12 220 HIS A O 1
ATOM 1803 N N . GLU A 1 221 ? -0.963 9.104 5.830 1.00 71.81 221 GLU A N 1
ATOM 1804 C CA . GLU A 1 221 ? -1.732 9.310 4.615 1.00 71.81 221 GLU A CA 1
ATOM 1805 C C . GLU A 1 221 ? -1.918 7.960 3.922 1.00 71.81 221 GLU A C 1
ATOM 1807 O O . GLU A 1 221 ? -0.958 7.265 3.577 1.00 71.81 221 GLU A O 1
ATOM 1812 N N . VAL A 1 222 ? -3.178 7.550 3.812 1.00 74.81 222 VAL A N 1
ATOM 1813 C CA . VAL A 1 222 ? -3.591 6.315 3.152 1.00 74.81 222 VAL A CA 1
ATOM 1814 C C . VAL A 1 222 ? -4.935 6.584 2.499 1.00 74.81 222 VAL A C 1
ATOM 1816 O O . VAL A 1 222 ? -5.835 7.114 3.158 1.00 74.81 222 VAL A O 1
ATOM 1819 N N . ALA A 1 223 ? -5.048 6.185 1.234 1.00 78.81 223 ALA A N 1
ATOM 1820 C CA . ALA A 1 223 ? -6.224 6.384 0.399 1.00 78.81 223 ALA A CA 1
ATOM 1821 C C . ALA A 1 223 ? -7.507 5.826 1.038 1.00 78.81 223 ALA A C 1
ATOM 1823 O O . ALA A 1 223 ? -7.475 4.901 1.866 1.00 78.81 223 ALA A O 1
ATOM 1824 N N . ARG A 1 224 ? -8.652 6.388 0.642 1.00 82.81 224 ARG A N 1
ATOM 1825 C CA . ARG A 1 224 ? -9.962 5.814 0.972 1.00 82.81 224 ARG A CA 1
ATOM 1826 C C . ARG A 1 224 ? -10.099 4.459 0.299 1.00 82.81 224 ARG A C 1
ATOM 1828 O O . ARG A 1 224 ? -9.515 4.227 -0.753 1.00 82.81 224 ARG A O 1
ATOM 1835 N N . ARG A 1 225 ? -10.927 3.563 0.841 1.00 80.31 225 ARG A N 1
ATOM 1836 C CA . ARG A 1 225 ? -11.136 2.235 0.233 1.00 80.31 225 ARG A CA 1
ATOM 1837 C C . ARG A 1 225 ? -11.553 2.313 -1.239 1.00 80.31 225 ARG A C 1
ATOM 1839 O O . ARG A 1 225 ? -11.102 1.504 -2.040 1.00 80.31 225 ARG A O 1
ATOM 1846 N N . SER A 1 226 ? -12.415 3.267 -1.582 1.00 80.19 226 SER A N 1
ATOM 1847 C CA . SER A 1 226 ? -12.872 3.506 -2.956 1.00 80.19 226 SER A CA 1
ATOM 1848 C C . SER A 1 226 ? -11.751 3.940 -3.905 1.00 80.19 226 SER A C 1
ATOM 1850 O O . SER A 1 226 ? -11.876 3.735 -5.105 1.00 80.19 226 SER A O 1
ATOM 1852 N N . GLU A 1 227 ? -10.657 4.479 -3.371 1.00 80.38 227 GLU A N 1
ATOM 1853 C CA . GLU A 1 227 ? -9.467 4.948 -4.092 1.00 80.38 227 GLU A CA 1
ATOM 1854 C C . GLU A 1 227 ? -8.320 3.923 -4.050 1.00 80.38 227 GLU A C 1
ATOM 1856 O O . GLU A 1 227 ? -7.245 4.163 -4.582 1.00 80.38 227 GLU A O 1
ATOM 1861 N N . MET A 1 228 ? -8.522 2.764 -3.412 1.00 83.06 228 MET A N 1
ATOM 1862 C CA . MET A 1 228 ? -7.535 1.676 -3.373 1.00 83.06 228 MET A CA 1
ATOM 1863 C C . MET A 1 228 ? -7.622 0.746 -4.593 1.00 83.06 228 MET A C 1
ATOM 1865 O O . MET A 1 228 ? -7.044 -0.338 -4.579 1.00 83.06 228 MET A O 1
ATOM 1869 N N . PHE A 1 229 ? -8.353 1.140 -5.636 1.00 81.50 229 PHE A N 1
ATOM 1870 C CA . PHE A 1 229 ? -8.322 0.476 -6.935 1.00 81.50 229 PHE A CA 1
ATOM 1871 C C . PHE A 1 229 ? -7.404 1.269 -7.865 1.00 81.50 229 PHE A C 1
ATOM 1873 O O . PHE A 1 229 ? -7.624 2.456 -8.083 1.00 81.50 229 PHE A O 1
ATOM 1880 N N . GLU A 1 230 ? -6.375 0.613 -8.401 1.00 79.44 230 GLU A N 1
ATOM 1881 C CA . GLU A 1 230 ? -5.484 1.230 -9.387 1.00 79.44 230 GLU A CA 1
ATOM 1882 C C . GLU A 1 230 ? -6.233 1.408 -10.714 1.00 79.44 230 GLU A C 1
ATOM 1884 O O . GLU A 1 230 ? -6.840 0.464 -11.231 1.00 79.44 230 GLU A O 1
ATOM 1889 N N . HIS A 1 231 ? -6.169 2.615 -11.272 1.00 78.81 231 HIS A N 1
ATOM 1890 C CA . HIS A 1 231 ? -6.636 2.908 -12.622 1.00 78.81 231 HIS A CA 1
ATOM 1891 C C . HIS A 1 231 ? -5.439 2.925 -13.585 1.00 78.81 231 HIS A C 1
ATOM 1893 O O . HIS A 1 231 ? -4.362 3.389 -13.205 1.00 78.81 231 HIS A O 1
ATOM 1899 N N . PRO A 1 232 ? -5.581 2.406 -14.820 1.00 82.19 232 PRO A N 1
ATOM 1900 C CA . PRO A 1 232 ? -4.536 2.557 -15.824 1.00 82.19 232 PRO A CA 1
ATOM 1901 C C . PRO A 1 232 ? -4.361 4.038 -16.175 1.00 82.19 232 PRO A C 1
ATOM 1903 O O . PRO A 1 232 ? -5.333 4.794 -16.177 1.00 82.19 232 PRO A O 1
ATOM 1906 N N . SER A 1 233 ? -3.135 4.434 -16.519 1.00 83.75 233 SER A N 1
ATOM 1907 C CA . SER A 1 233 ? -2.873 5.769 -17.056 1.00 83.75 233 SER A CA 1
ATOM 1908 C C . SER A 1 233 ? -3.650 5.957 -18.357 1.00 83.75 233 SER A C 1
ATOM 1910 O O . SER A 1 233 ? -3.664 5.059 -19.203 1.00 83.75 233 SER A O 1
ATOM 1912 N N . CYS A 1 234 ? -4.246 7.132 -18.549 1.00 85.38 234 CYS A N 1
ATOM 1913 C CA . CYS A 1 234 ? -4.663 7.601 -19.871 1.00 85.38 234 CYS A CA 1
ATOM 1914 C C . CYS A 1 234 ? -3.533 8.358 -20.587 1.00 85.38 234 CYS A C 1
ATOM 1916 O O . CYS A 1 234 ? -3.623 8.620 -21.781 1.00 85.38 234 CYS A O 1
ATOM 1918 N N . TRP A 1 235 ? -2.449 8.687 -19.887 1.00 85.69 235 TRP A N 1
ATOM 1919 C CA . TRP A 1 235 ? -1.307 9.407 -20.427 1.00 85.69 235 TRP A CA 1
ATOM 1920 C C . TRP A 1 235 ? -0.199 8.452 -20.873 1.00 85.69 235 TRP A C 1
ATOM 1922 O O . TRP A 1 235 ? 0.387 7.733 -20.058 1.00 85.69 235 TRP A O 1
ATOM 1932 N N . LEU A 1 236 ? 0.091 8.455 -22.174 1.00 84.88 236 LEU A N 1
ATOM 1933 C CA . LEU A 1 236 ? 1.226 7.764 -22.776 1.00 84.88 236 LEU A CA 1
ATOM 1934 C C . LEU A 1 236 ? 2.433 8.720 -22.807 1.00 84.88 236 LEU A C 1
ATOM 1936 O O . LEU A 1 236 ? 2.398 9.689 -23.574 1.00 84.88 236 LEU A O 1
ATOM 1940 N N . PRO A 1 237 ? 3.501 8.474 -22.027 1.00 77.62 237 PRO A N 1
ATOM 1941 C CA . PRO A 1 237 ? 4.699 9.313 -22.055 1.00 77.62 237 PRO A CA 1
ATOM 1942 C C . PRO A 1 237 ? 5.398 9.263 -23.423 1.00 77.62 237 PRO A C 1
ATOM 1944 O O . PRO A 1 237 ? 5.366 8.252 -24.127 1.00 77.62 237 PRO A O 1
ATOM 1947 N N . SER A 1 238 ? 6.087 10.349 -23.785 1.00 75.12 238 SER A N 1
ATOM 1948 C CA . SER A 1 238 ? 6.945 10.392 -24.978 1.00 75.12 238 SER A CA 1
ATOM 1949 C C . SER A 1 238 ? 8.306 9.721 -24.767 1.00 75.12 238 SER A C 1
ATOM 1951 O O . SER A 1 238 ? 8.948 9.360 -25.750 1.00 75.12 238 SER A O 1
ATOM 1953 N N . ARG A 1 239 ? 8.749 9.557 -23.511 1.00 73.94 239 ARG A N 1
ATOM 1954 C CA . ARG A 1 239 ? 9.994 8.879 -23.113 1.00 73.94 239 ARG A CA 1
ATOM 1955 C C . ARG A 1 239 ? 9.811 8.152 -21.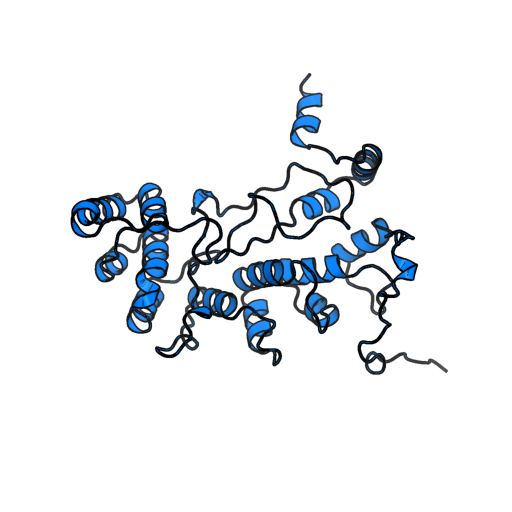793 1.00 73.94 239 ARG A C 1
ATOM 1957 O O . ARG A 1 239 ? 9.243 8.710 -20.859 1.00 73.94 239 ARG A O 1
ATOM 1964 N N . PHE A 1 240 ? 10.349 6.942 -21.695 1.00 69.44 240 PHE A N 1
ATOM 1965 C CA . PHE A 1 240 ? 10.261 6.133 -20.469 1.00 69.44 240 PHE A CA 1
ATOM 1966 C C . PHE A 1 240 ? 11.445 6.343 -19.530 1.00 69.44 240 PHE A C 1
ATOM 1968 O O . PHE A 1 240 ? 11.348 6.063 -18.339 1.00 69.44 240 PHE A O 1
ATOM 1975 N N . ALA A 1 241 ? 12.573 6.825 -20.057 1.00 60.69 241 ALA A N 1
ATOM 1976 C CA . ALA A 1 241 ? 13.765 7.098 -19.259 1.00 60.69 241 ALA A CA 1
ATOM 1977 C C . ALA A 1 241 ? 13.562 8.222 -18.230 1.00 60.69 241 ALA A C 1
ATOM 1979 O O . ALA A 1 241 ? 14.256 8.248 -17.214 1.00 60.69 241 ALA A O 1
ATOM 1980 N N . ASP A 1 242 ? 12.613 9.118 -18.504 1.00 54.62 242 ASP A N 1
ATOM 1981 C CA . ASP A 1 242 ? 12.290 10.274 -17.671 1.00 54.62 242 ASP A CA 1
ATOM 1982 C C . ASP A 1 242 ? 11.177 9.971 -16.647 1.00 54.62 242 ASP A C 1
ATOM 1984 O O . ASP A 1 242 ? 10.944 10.786 -15.755 1.00 54.62 242 ASP A O 1
ATOM 1988 N N . GLU A 1 243 ? 10.503 8.813 -16.739 1.00 61.47 243 GLU A N 1
ATOM 1989 C CA . GLU A 1 243 ? 9.484 8.420 -15.760 1.00 61.47 243 GLU A CA 1
ATOM 1990 C C . GLU A 1 243 ? 10.148 7.990 -14.449 1.00 61.47 243 GLU A C 1
ATOM 1992 O O . GLU A 1 243 ? 10.804 6.946 -14.357 1.00 61.47 243 GLU A O 1
ATOM 1997 N N . ASP A 1 244 ? 9.944 8.772 -13.392 1.00 65.25 244 ASP A N 1
ATOM 1998 C CA . ASP A 1 244 ? 10.154 8.287 -12.044 1.00 65.25 244 ASP A CA 1
ATOM 1999 C C . ASP A 1 244 ? 8.907 7.541 -11.563 1.00 65.25 244 ASP A C 1
ATOM 2001 O O . ASP A 1 244 ? 7.773 7.945 -11.781 1.00 65.25 244 ASP A O 1
ATOM 2005 N N . ALA A 1 245 ? 9.100 6.443 -10.828 1.00 59.88 245 ALA A N 1
ATOM 2006 C CA . ALA A 1 245 ? 7.976 5.722 -10.222 1.00 59.88 245 ALA A CA 1
ATOM 2007 C C . ALA A 1 245 ? 7.252 6.530 -9.112 1.00 59.88 245 ALA A C 1
ATOM 2009 O O . ALA A 1 245 ? 6.450 5.969 -8.364 1.00 59.88 245 ALA A O 1
ATOM 2010 N N . GLN A 1 246 ? 7.560 7.825 -8.960 1.00 58.88 246 GLN A N 1
ATOM 2011 C CA . GLN A 1 246 ? 6.827 8.766 -8.120 1.00 58.88 246 GLN A CA 1
ATOM 2012 C C . GLN A 1 246 ? 5.635 9.283 -8.926 1.00 58.88 246 GLN A C 1
ATOM 2014 O O . GLN A 1 246 ? 5.740 10.253 -9.660 1.00 58.88 246 GLN A O 1
ATOM 2019 N N . GLY A 1 247 ? 4.493 8.613 -8.800 1.00 53.75 247 GLY A N 1
ATOM 2020 C CA . GLY A 1 247 ? 3.263 9.118 -9.399 1.00 53.75 247 GLY A CA 1
ATOM 2021 C C . GLY A 1 247 ? 2.744 10.332 -8.645 1.00 53.75 247 GLY A C 1
ATOM 2022 O O . GLY A 1 247 ? 2.516 10.248 -7.435 1.00 53.75 247 GLY A O 1
ATOM 2023 N N . ASP A 1 248 ? 2.485 11.409 -9.379 1.00 52.00 248 ASP A N 1
ATOM 2024 C CA . ASP A 1 248 ? 1.480 12.394 -9.002 1.00 52.00 248 ASP A CA 1
ATOM 2025 C C . ASP A 1 248 ? 0.108 11.687 -8.919 1.00 52.00 248 ASP A C 1
ATOM 2027 O O . ASP A 1 248 ? -0.274 10.933 -9.811 1.00 52.00 248 ASP A O 1
ATOM 2031 N N . SER A 1 249 ? -0.572 11.880 -7.786 1.00 56.78 249 SER A N 1
ATOM 2032 C CA . SER A 1 249 ? -1.980 11.586 -7.436 1.00 56.78 249 SER A CA 1
ATOM 2033 C C . SER A 1 249 ? -2.618 10.198 -7.639 1.00 56.78 249 SER A C 1
ATOM 2035 O O . SER A 1 249 ? -3.521 9.883 -6.866 1.00 56.78 249 SER A O 1
ATOM 2037 N N . ASP A 1 250 ? -2.191 9.359 -8.585 1.00 63.78 250 ASP A N 1
ATOM 2038 C CA . ASP A 1 250 ? -3.051 8.263 -9.088 1.00 63.78 250 ASP A CA 1
ATOM 2039 C C . ASP A 1 250 ? -2.650 6.848 -8.619 1.00 63.78 250 ASP A C 1
ATOM 2041 O O . ASP A 1 250 ? -3.289 5.856 -8.969 1.00 63.78 250 ASP A O 1
ATOM 2045 N N . GLY A 1 251 ? -1.578 6.723 -7.828 1.00 72.88 251 GLY A N 1
ATOM 2046 C CA . GLY A 1 251 ? -1.143 5.444 -7.251 1.00 72.88 251 GLY A CA 1
ATOM 2047 C C . GLY A 1 251 ? -1.712 5.179 -5.852 1.00 72.88 251 GLY A C 1
ATOM 2048 O O . GLY A 1 251 ? -2.065 6.102 -5.118 1.00 72.88 251 GLY A O 1
ATOM 2049 N N . ILE A 1 252 ? -1.732 3.910 -5.426 1.00 82.25 252 ILE A N 1
ATOM 2050 C CA . ILE A 1 252 ? -2.128 3.560 -4.052 1.00 82.25 252 ILE A CA 1
ATOM 2051 C C . ILE A 1 252 ? -1.070 4.046 -3.056 1.00 82.25 252 ILE A C 1
ATOM 2053 O O . ILE A 1 252 ? 0.122 3.764 -3.193 1.00 82.25 252 ILE A O 1
ATOM 2057 N N . ILE A 1 253 ? -1.535 4.723 -2.003 1.00 85.25 253 ILE A N 1
ATOM 2058 C CA . ILE A 1 253 ? -0.689 5.230 -0.921 1.00 85.25 253 ILE A CA 1
ATOM 2059 C C . ILE A 1 253 ? -0.508 4.169 0.174 1.00 85.25 253 ILE A C 1
ATOM 2061 O O . ILE A 1 253 ? -1.457 3.773 0.855 1.00 85.25 253 ILE A O 1
ATOM 2065 N N . TYR A 1 254 ? 0.739 3.765 0.399 1.00 87.62 254 TYR A N 1
ATOM 2066 C CA . TYR A 1 254 ? 1.165 2.822 1.429 1.00 87.62 254 TYR A CA 1
ATOM 2067 C C . TYR A 1 254 ? 1.985 3.535 2.507 1.00 87.62 254 TYR A C 1
ATOM 2069 O O . TYR A 1 254 ? 3.199 3.674 2.383 1.00 87.62 254 TYR A O 1
ATOM 2077 N N . ASN A 1 255 ? 1.347 3.968 3.597 1.00 84.50 255 ASN A N 1
ATOM 2078 C CA . ASN A 1 255 ? 2.001 4.742 4.666 1.00 84.50 255 ASN A CA 1
ATOM 2079 C C . ASN A 1 255 ? 2.756 5.983 4.137 1.00 84.50 255 ASN A C 1
ATOM 2081 O O . ASN A 1 255 ? 3.929 6.180 4.461 1.00 84.50 255 ASN A O 1
ATOM 2085 N N . GLY A 1 256 ? 2.116 6.780 3.277 1.00 81.81 256 GLY A N 1
ATOM 2086 C CA . GLY A 1 256 ? 2.738 7.935 2.614 1.00 81.81 256 GLY A CA 1
ATOM 2087 C C . GLY A 1 256 ? 3.659 7.613 1.426 1.00 81.81 256 GLY A C 1
ATOM 2088 O O . GLY A 1 256 ? 4.190 8.536 0.817 1.00 81.81 256 GLY A O 1
ATOM 2089 N N . TRP A 1 257 ? 3.854 6.339 1.064 1.00 86.69 257 TRP A N 1
ATOM 2090 C CA . TRP A 1 257 ? 4.628 5.950 -0.121 1.00 86.69 257 TRP A CA 1
ATOM 2091 C C . TRP A 1 257 ? 3.718 5.610 -1.294 1.00 86.69 257 TRP A C 1
ATOM 2093 O O . TRP A 1 257 ? 2.823 4.780 -1.158 1.00 86.69 257 TRP A O 1
ATOM 2103 N N . ILE A 1 258 ? 3.989 6.204 -2.453 1.00 86.12 258 ILE A N 1
ATOM 2104 C CA . ILE A 1 258 ? 3.245 5.975 -3.694 1.00 86.12 258 ILE A CA 1
ATOM 2105 C C . ILE A 1 258 ? 4.224 5.466 -4.740 1.00 86.12 258 ILE A C 1
ATOM 2107 O O . ILE A 1 258 ? 5.273 6.075 -4.940 1.00 86.12 258 ILE A O 1
ATOM 2111 N N . ALA A 1 259 ? 3.881 4.357 -5.391 1.00 88.00 259 ALA A N 1
ATOM 2112 C CA . ALA A 1 259 ? 4.578 3.880 -6.575 1.00 88.00 259 ALA A CA 1
ATOM 2113 C C . ALA A 1 259 ? 3.577 3.801 -7.725 1.00 88.00 259 ALA A C 1
ATOM 2115 O O . ALA A 1 259 ? 2.566 3.113 -7.596 1.00 88.00 259 ALA A O 1
ATOM 2116 N N . ASN A 1 260 ? 3.855 4.480 -8.833 1.00 85.06 260 ASN A N 1
ATOM 2117 C CA . ASN A 1 260 ? 3.021 4.434 -10.028 1.00 85.06 260 ASN A CA 1
ATOM 2118 C C . ASN A 1 260 ? 3.914 4.194 -11.250 1.00 85.06 260 ASN A C 1
ATOM 2120 O O . ASN A 1 260 ? 4.897 4.897 -11.444 1.00 85.06 260 ASN A O 1
ATOM 2124 N N . ILE A 1 261 ? 3.578 3.174 -12.039 1.00 85.50 261 ILE A N 1
ATOM 2125 C CA . ILE A 1 261 ? 4.247 2.833 -13.307 1.00 85.50 261 ILE A CA 1
ATOM 2126 C C . ILE A 1 261 ? 3.225 2.665 -14.443 1.00 85.50 261 ILE A C 1
ATOM 2128 O O . ILE A 1 261 ? 3.462 1.946 -15.412 1.00 85.50 261 ILE A O 1
ATOM 2132 N N . SER A 1 262 ? 2.034 3.238 -14.284 1.00 85.06 262 SER A N 1
ATOM 2133 C CA . SER A 1 262 ? 0.906 3.021 -15.190 1.00 85.06 262 SER A CA 1
ATOM 2134 C C . SER A 1 262 ? 1.137 3.634 -16.577 1.00 85.06 262 SER A C 1
ATOM 2136 O O . SER A 1 262 ? 0.688 3.058 -17.568 1.00 85.06 262 SER A O 1
ATOM 2138 N N . GLY A 1 263 ? 1.907 4.726 -16.671 1.00 82.25 263 GLY A N 1
ATOM 2139 C CA . GLY A 1 263 ? 2.396 5.287 -17.938 1.00 82.25 263 GLY A CA 1
ATOM 2140 C C . GLY A 1 263 ? 3.287 4.298 -18.692 1.00 82.25 263 GLY A C 1
ATOM 2141 O O . GLY A 1 263 ? 3.000 3.947 -19.839 1.00 82.25 263 GLY A O 1
ATOM 2142 N N . LEU A 1 264 ? 4.287 3.727 -18.016 1.00 83.69 264 LEU A N 1
ATOM 2143 C CA . LEU A 1 264 ? 5.103 2.637 -18.553 1.00 83.69 264 LEU A CA 1
ATOM 2144 C C . LEU A 1 264 ? 4.286 1.402 -18.963 1.00 83.69 264 LEU A C 1
ATOM 2146 O O . LEU A 1 264 ? 4.529 0.832 -20.027 1.00 83.69 264 LEU A O 1
ATOM 2150 N N . GLN A 1 265 ? 3.315 0.975 -18.149 1.00 86.94 265 GLN A N 1
ATOM 2151 C CA . GLN A 1 265 ? 2.430 -0.153 -18.475 1.00 86.94 265 GLN A CA 1
ATOM 2152 C C . GLN A 1 265 ? 1.641 0.102 -19.761 1.00 86.94 265 GLN A C 1
ATOM 2154 O O . GLN A 1 265 ? 1.589 -0.769 -20.636 1.00 86.94 265 GLN A O 1
ATOM 2159 N N . LEU A 1 266 ? 1.056 1.295 -19.893 1.00 85.88 266 LEU A N 1
ATOM 2160 C CA . LEU A 1 266 ? 0.375 1.717 -21.111 1.00 85.88 266 LEU A CA 1
ATOM 2161 C C . LEU A 1 266 ? 1.351 1.714 -22.291 1.00 85.88 266 LEU A C 1
ATOM 2163 O O . LEU A 1 266 ? 1.056 1.132 -23.333 1.00 85.88 266 LEU A O 1
ATOM 2167 N N . GLY A 1 267 ? 2.545 2.272 -22.100 1.00 83.75 267 GLY A N 1
ATOM 2168 C CA . GLY A 1 267 ? 3.606 2.307 -23.097 1.00 83.75 267 GLY A CA 1
ATOM 2169 C C . GLY A 1 267 ? 4.028 0.939 -23.615 1.00 83.75 267 GLY A C 1
ATOM 2170 O O . GLY A 1 267 ? 4.194 0.759 -24.818 1.00 83.75 267 GLY A O 1
ATOM 2171 N N . VAL A 1 268 ? 4.163 -0.055 -22.739 1.00 85.19 268 VAL A N 1
ATOM 2172 C CA . VAL A 1 268 ? 4.460 -1.441 -23.137 1.00 85.19 268 VAL A CA 1
ATOM 2173 C C . VAL A 1 268 ? 3.274 -2.092 -23.866 1.00 85.19 268 VAL A C 1
ATOM 2175 O O . VAL A 1 268 ? 3.487 -2.963 -24.705 1.00 85.19 268 VAL A O 1
ATOM 2178 N N . SER A 1 269 ? 2.042 -1.664 -23.582 1.00 87.00 269 SER A N 1
ATOM 2179 C CA . SER A 1 269 ? 0.817 -2.275 -24.116 1.00 87.00 269 SER A CA 1
ATOM 2180 C C . SER A 1 269 ? 0.390 -1.739 -25.489 1.00 87.00 269 SER A C 1
ATOM 2182 O O . SER A 1 269 ? -0.272 -2.455 -26.243 1.00 87.00 269 SER A O 1
ATOM 2184 N N . VAL A 1 270 ? 0.721 -0.486 -25.823 1.00 86.12 270 VAL A N 1
ATOM 2185 C CA . VAL A 1 270 ? 0.338 0.129 -27.106 1.00 86.12 270 VAL A CA 1
ATOM 2186 C C . VAL A 1 270 ? 1.202 -0.369 -28.279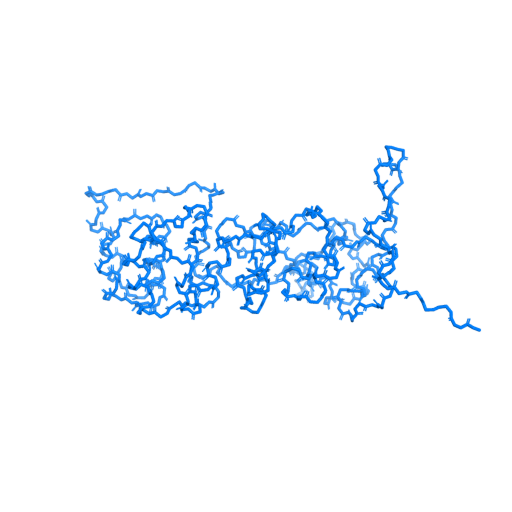 1.00 86.12 270 VAL A C 1
ATOM 2188 O O . VAL A 1 270 ? 2.371 -0.708 -28.084 1.00 86.12 270 VAL A O 1
ATOM 2191 N N . PRO A 1 271 ? 0.677 -0.383 -29.523 1.00 86.38 271 PRO A N 1
ATOM 2192 C CA . PRO A 1 271 ? 1.464 -0.744 -30.703 1.00 86.38 271 PRO A CA 1
ATOM 2193 C C . PRO A 1 271 ? 2.667 0.183 -30.933 1.00 86.38 271 PRO A C 1
ATOM 2195 O O . PRO A 1 271 ? 2.579 1.393 -30.717 1.00 86.38 271 PRO A O 1
ATOM 2198 N N . ASP A 1 272 ? 3.753 -0.352 -31.499 1.00 82.62 272 ASP A N 1
ATOM 2199 C CA . ASP A 1 272 ? 4.985 0.411 -31.772 1.00 82.62 272 ASP A CA 1
ATOM 2200 C C . ASP A 1 272 ? 4.758 1.644 -32.645 1.00 82.62 272 ASP A C 1
ATOM 2202 O O . ASP A 1 272 ? 5.373 2.686 -32.430 1.00 82.62 272 ASP A O 1
ATOM 2206 N N . THR A 1 273 ? 3.854 1.552 -33.621 1.00 81.88 273 THR A N 1
ATOM 2207 C CA . THR A 1 273 ? 3.491 2.680 -34.489 1.00 81.88 273 THR A CA 1
ATOM 2208 C C . THR A 1 273 ? 2.892 3.837 -33.699 1.00 81.88 273 THR A C 1
ATOM 2210 O O . THR A 1 273 ? 3.144 4.994 -34.017 1.00 81.88 273 THR A O 1
ATOM 2213 N N . PHE A 1 274 ? 2.119 3.529 -32.658 1.00 82.25 274 PHE A N 1
ATOM 2214 C CA . PHE A 1 274 ? 1.468 4.525 -31.820 1.00 82.25 274 PHE A CA 1
ATOM 2215 C C . PHE A 1 274 ? 2.457 5.162 -30.840 1.00 82.25 274 PHE A C 1
ATOM 2217 O O . PHE A 1 274 ? 2.497 6.380 -30.693 1.00 82.25 274 PHE A O 1
ATOM 2224 N N . ARG A 1 275 ? 3.343 4.351 -30.254 1.00 82.06 275 ARG A N 1
ATOM 2225 C CA . ARG A 1 275 ? 4.461 4.838 -29.438 1.00 82.06 275 ARG A CA 1
ATOM 2226 C C . ARG A 1 275 ? 5.387 5.773 -30.223 1.00 82.06 275 ARG A C 1
ATOM 2228 O O . ARG A 1 275 ? 5.731 6.835 -29.718 1.00 82.06 275 ARG A O 1
ATOM 2235 N N . LYS A 1 276 ? 5.736 5.435 -31.471 1.00 81.19 276 LYS A N 1
ATOM 2236 C CA . LYS A 1 276 ? 6.546 6.309 -32.344 1.00 81.19 276 LYS A CA 1
ATOM 2237 C C . LYS A 1 276 ? 5.872 7.656 -32.596 1.00 81.19 276 LYS A C 1
ATOM 2239 O O . LYS A 1 276 ? 6.535 8.681 -32.528 1.00 81.19 276 LYS A O 1
ATOM 2244 N N . HIS A 1 277 ? 4.557 7.664 -32.801 1.00 79.25 277 HIS A N 1
ATOM 2245 C CA . HIS A 1 277 ? 3.801 8.908 -32.927 1.00 79.25 277 HIS A CA 1
ATOM 2246 C C . HIS A 1 277 ? 3.861 9.761 -31.646 1.00 79.25 277 HIS A C 1
ATOM 2248 O O . HIS A 1 277 ? 4.089 10.965 -31.721 1.00 79.25 277 HIS A O 1
ATOM 2254 N N . ALA A 1 278 ? 3.735 9.138 -30.468 1.00 79.69 278 ALA A N 1
ATOM 2255 C CA . ALA A 1 278 ? 3.857 9.835 -29.185 1.00 79.69 278 ALA A CA 1
ATOM 2256 C C . ALA A 1 278 ? 5.266 10.416 -28.953 1.00 79.69 278 ALA A C 1
ATOM 2258 O O . ALA A 1 278 ? 5.412 11.510 -28.403 1.00 79.69 278 ALA A O 1
ATOM 2259 N N . MET A 1 279 ? 6.302 9.705 -29.408 1.00 77.06 279 MET A N 1
ATOM 2260 C CA . MET A 1 279 ? 7.688 10.181 -29.399 1.00 77.06 279 MET A CA 1
ATOM 2261 C C . MET A 1 279 ? 7.894 11.378 -30.337 1.00 77.06 279 MET A C 1
ATOM 2263 O O . MET A 1 279 ? 8.576 12.329 -29.962 1.00 77.06 279 MET A O 1
ATOM 2267 N N . GLU A 1 280 ? 7.304 11.346 -31.537 1.00 79.94 280 GLU A N 1
ATOM 2268 C CA . GLU A 1 280 ? 7.373 12.435 -32.525 1.00 79.94 280 GLU A CA 1
ATOM 2269 C C . GLU A 1 280 ? 6.660 13.709 -32.051 1.00 79.94 280 GLU A C 1
ATOM 2271 O O . GLU A 1 280 ? 7.171 14.808 -32.272 1.00 79.94 280 GLU A O 1
ATOM 2276 N N . ASP A 1 281 ? 5.517 13.578 -31.369 1.00 77.62 281 ASP A N 1
ATOM 2277 C CA . ASP A 1 281 ? 4.813 14.709 -30.746 1.00 77.62 281 ASP A CA 1
ATOM 2278 C C . ASP A 1 281 ? 5.648 15.357 -29.623 1.00 77.62 281 ASP A C 1
ATOM 2280 O O . ASP A 1 281 ? 5.556 16.557 -29.348 1.00 77.62 281 ASP A O 1
ATOM 2284 N N . GLY A 1 282 ? 6.516 14.565 -28.983 1.00 75.69 282 GLY A N 1
ATOM 2285 C CA . GLY A 1 282 ? 7.482 15.002 -27.976 1.00 75.69 282 GLY A CA 1
ATOM 2286 C C . GLY A 1 282 ? 6.870 15.332 -26.614 1.00 75.69 282 GLY A C 1
ATOM 2287 O O . GLY A 1 282 ? 7.599 15.362 -25.622 1.00 75.69 282 GLY A O 1
ATOM 2288 N N . LYS A 1 283 ? 5.548 15.526 -26.532 1.00 77.00 283 LYS A N 1
ATOM 2289 C CA . LYS A 1 283 ? 4.838 15.828 -25.284 1.00 77.00 283 LYS A CA 1
ATOM 2290 C C . LYS A 1 283 ? 4.130 14.626 -24.677 1.00 77.00 283 LYS A C 1
ATOM 2292 O O . LYS A 1 283 ? 3.798 14.715 -23.508 1.00 77.00 283 LYS A O 1
ATOM 2297 N N . GLY A 1 284 ? 3.957 13.528 -25.409 1.00 80.69 284 GLY A N 1
ATOM 2298 C CA . GLY A 1 284 ? 3.139 12.393 -24.978 1.00 80.69 284 GLY A CA 1
ATOM 2299 C C . GLY A 1 284 ? 1.696 12.522 -25.465 1.00 80.69 284 GLY A C 1
ATOM 2300 O O . GLY A 1 284 ? 1.294 13.554 -25.999 1.00 80.69 284 GLY A O 1
ATOM 2301 N N . VAL A 1 285 ? 0.918 11.450 -25.328 1.00 84.88 285 VAL A N 1
ATOM 2302 C CA . VAL A 1 285 ? -0.433 11.354 -25.898 1.00 84.88 285 VAL A CA 1
ATOM 2303 C C . VAL A 1 285 ? -1.451 11.029 -24.813 1.00 84.88 285 VAL A C 1
ATOM 2305 O O . VAL A 1 285 ? -1.277 10.091 -24.042 1.00 84.88 285 VAL A O 1
ATOM 2308 N N . ASP A 1 286 ? -2.542 11.788 -24.797 1.00 87.94 286 ASP A N 1
ATOM 2309 C CA . ASP A 1 286 ? -3.729 11.513 -23.988 1.00 87.94 286 ASP A CA 1
ATOM 2310 C C . ASP A 1 286 ? -4.637 10.526 -24.744 1.00 87.94 286 ASP A C 1
ATOM 2312 O O . ASP A 1 286 ? -5.198 10.846 -25.799 1.00 87.94 286 ASP A O 1
ATOM 2316 N N . MET A 1 287 ? -4.739 9.304 -24.221 1.00 86.38 287 MET A N 1
ATOM 2317 C CA . MET A 1 287 ? -5.503 8.204 -24.806 1.00 86.38 287 MET A CA 1
ATOM 2318 C C . MET A 1 287 ? -7.001 8.483 -24.841 1.00 86.38 287 MET A C 1
ATOM 2320 O O . MET A 1 287 ? -7.657 8.071 -25.798 1.00 86.38 287 MET A O 1
ATOM 2324 N N . ASP A 1 288 ? -7.546 9.188 -23.848 1.00 87.75 288 ASP A N 1
ATOM 2325 C CA . ASP A 1 288 ? -8.976 9.493 -23.812 1.00 87.75 288 ASP A CA 1
ATOM 2326 C C . ASP A 1 288 ? -9.315 10.458 -24.949 1.00 87.75 288 ASP A C 1
ATOM 2328 O O . ASP A 1 288 ? -10.201 10.181 -25.761 1.00 87.75 288 ASP A O 1
ATOM 2332 N N . ARG A 1 289 ? -8.510 11.516 -25.118 1.00 86.69 289 ARG A N 1
ATOM 2333 C CA . ARG A 1 289 ? -8.642 12.443 -26.259 1.00 86.69 289 ARG A CA 1
ATOM 2334 C C . ARG A 1 289 ? -8.448 11.752 -27.604 1.00 86.69 289 ARG A C 1
ATOM 2336 O O . ARG A 1 289 ? -9.131 12.086 -28.575 1.00 86.69 289 ARG A O 1
ATOM 2343 N N . TYR A 1 290 ? -7.514 10.804 -27.682 1.00 84.88 290 TYR A N 1
ATOM 2344 C CA . TYR A 1 290 ? -7.305 10.017 -28.893 1.00 84.88 290 TYR A CA 1
ATOM 2345 C C . TYR A 1 290 ? -8.557 9.208 -29.251 1.00 84.88 290 TYR A C 1
ATOM 2347 O O . TYR A 1 290 ? -8.994 9.250 -30.402 1.00 84.88 290 TYR A O 1
ATOM 2355 N N . TYR A 1 291 ? -9.189 8.531 -28.288 1.00 86.31 291 TYR A N 1
ATOM 2356 C CA . TYR A 1 291 ? -10.418 7.780 -28.548 1.00 86.31 291 TYR A CA 1
ATOM 2357 C C . TYR A 1 291 ? -11.621 8.675 -28.864 1.00 86.31 291 TYR A C 1
ATOM 2359 O O . TYR A 1 291 ? -12.397 8.351 -29.764 1.00 86.31 291 TYR A O 1
ATOM 2367 N N . GLU A 1 292 ? -11.752 9.820 -28.192 1.00 89.62 292 GLU A N 1
ATOM 2368 C CA . GLU A 1 292 ? -12.796 10.814 -28.473 1.00 89.62 292 GLU A CA 1
ATOM 2369 C C . GLU A 1 292 ? -12.733 11.337 -29.915 1.00 89.62 292 GLU A C 1
ATOM 2371 O O . GLU A 1 292 ? -13.770 11.636 -30.509 1.00 89.62 292 GLU A O 1
ATOM 2376 N N . SER A 1 293 ? -11.543 11.376 -30.525 1.00 86.75 293 SER A N 1
ATOM 2377 C CA . SER A 1 293 ? -11.378 11.811 -31.918 1.00 86.75 293 SER A CA 1
ATOM 2378 C C . SER A 1 293 ? -12.075 10.907 -32.949 1.00 86.75 293 SER A C 1
ATOM 2380 O O . SER A 1 293 ? -12.407 11.376 -34.037 1.00 86.75 293 SER A O 1
ATOM 2382 N N . PHE A 1 294 ? -12.355 9.640 -32.612 1.00 85.62 294 PHE A N 1
ATOM 2383 C CA . PHE A 1 294 ? -13.093 8.707 -33.476 1.00 85.62 294 PHE A CA 1
ATOM 2384 C C . PHE A 1 294 ? -14.612 8.794 -33.321 1.00 85.62 294 PHE A C 1
ATOM 2386 O O . PHE A 1 294 ? -15.335 8.174 -34.099 1.00 85.62 294 PHE A O 1
ATOM 2393 N N . ALA A 1 295 ? -15.103 9.513 -32.310 1.00 81.31 295 ALA A N 1
ATOM 2394 C CA . ALA A 1 295 ? -16.532 9.653 -32.046 1.00 81.31 295 ALA A CA 1
ATOM 2395 C C . ALA A 1 295 ? -17.201 10.763 -32.889 1.00 81.31 295 ALA A C 1
ATOM 2397 O O . ALA A 1 295 ? -18.384 11.046 -32.681 1.00 81.31 295 ALA A O 1
ATOM 2398 N N . GLY A 1 296 ? -16.450 11.390 -33.807 1.00 59.56 296 GLY A N 1
ATOM 2399 C CA . GLY A 1 296 ? -16.896 12.450 -34.723 1.00 59.56 296 GLY A CA 1
ATOM 2400 C C . GLY A 1 296 ? -17.418 11.965 -36.070 1.00 59.56 296 GLY A C 1
ATOM 2401 O O . GLY A 1 296 ? -16.972 10.899 -36.550 1.00 59.56 296 GLY A O 1
#

Secondary structure (DSSP, 8-state):
------TTS--S-S-----GGGTTS-----HHHHHHHHHSPPPSSPPSS--HHHHHHHHHTT-HHHHHHH--SSPPTTHHHHHHHHHHH-HHHHHHHTT-S-TTTS-HHHHHHHHHHTT--TT--TTS-GGGS-S--SSSSPPPHHHHHHHHHH-GGGHHHHHHHHHHHT-HHHHHHH-PPPBHHHHHHHHH-S-HHHHHHHHHHHHHH--BPPPTT-TT----GGG-SPPPPSEE-S-STT--S--SS-SPEETTEE---HHHHHHHHS-HHHHHHHHHHSS-EEHHHHHHGGG-

InterPro domains:
  IPR059552 YKP1, C-terminal domain [PF28449] (138-203)

Sequence (296 aa):
MKYSCCITEDRRLNEYDTHPDYLDTPFQIDEEEVLSLLYNPLPHDLPTVHKDLLILLAAFYDDIDRYARLRRPCQVRSEIQCLVRGIYNNTMFAKWCSLQTDNDRFPKSAINARFIMNGDLSRITPETPNGELPYCIWYPTIPRESVLRELHRRRPDMKPAIARACILANYEDTYDLLDVDPETNIMQDARDSANPHYLQDLQAKIPHRGCKAFSPGTVHEVARRSEMFEHPSCWLPSRFADEDAQGDSDGIIYNGWIANISGLQLGVSVPDTFRKHAMEDGKGVDMDRYYESFAG

Nearest PDB structures (foldseek):
  9hcj-assembly1_R0  TM=1.976E-01  e=8.081E+00  Dictyostelium discoideum

Organism: NCBI:txid126998